Protein AF-A0A3C0NN43-F1 (afdb_monomer)

Secondary structure (DSSP, 8-state):
---SSTTSS--S-S--PPPP--HHHHHHHHHHHHHHHHHHHTT--GGG--HHHHHHHHHH--SSSTTHHHHHHHHHHHHHHHHHHHHHHHHHHHH-HHHHHSHHHHHHHHHHHHHHHHHHHHHTT-HHHHHHHHHHHHHHHTTTTS-S-HHHHHHHHHHHHHHHHHHHHHHHHS-------TTPEEEEEHHHH-SSTTPPPPHHHHHHHHHHHHTT-EEEEE-SS-HHHHHHHTTT----S--EEGGGTEE-

Structure (mmCIF, N/CA/C/O backbone):
data_AF-A0A3C0NN43-F1
#
_entry.id   AF-A0A3C0NN43-F1
#
loop_
_atom_site.group_PDB
_atom_site.id
_atom_site.type_symbol
_atom_site.label_atom_id
_atom_site.label_alt_id
_atom_site.label_comp_id
_atom_site.label_asym_id
_atom_site.label_entity_id
_atom_site.label_seq_id
_atom_site.pdbx_PDB_ins_code
_atom_site.Cartn_x
_atom_site.Cartn_y
_atom_site.Cartn_z
_atom_site.occupancy
_atom_site.B_iso_or_equiv
_atom_site.auth_seq_id
_atom_site.auth_comp_id
_atom_site.auth_asym_id
_atom_site.auth_atom_id
_atom_site.pdbx_PDB_model_num
ATOM 1 N N . MET A 1 1 ? 27.190 37.633 -13.882 1.00 41.44 1 MET A N 1
ATOM 2 C CA . MET A 1 1 ? 26.101 36.912 -13.181 1.00 41.44 1 MET A CA 1
ATOM 3 C C . MET A 1 1 ? 24.733 37.278 -13.765 1.00 41.44 1 MET A C 1
ATOM 5 O O . MET A 1 1 ? 23.939 37.949 -13.123 1.00 41.44 1 MET A O 1
ATOM 9 N N . ARG A 1 2 ? 24.445 36.864 -15.002 1.00 38.97 2 ARG A N 1
ATOM 10 C CA . ARG A 1 2 ? 23.110 36.961 -15.614 1.00 38.97 2 ARG A CA 1
ATOM 11 C C . ARG A 1 2 ? 23.103 35.944 -16.752 1.00 38.97 2 ARG A C 1
ATOM 13 O O . ARG A 1 2 ? 23.969 36.073 -17.605 1.00 38.97 2 ARG A O 1
ATOM 20 N N . ASN A 1 3 ? 22.269 34.902 -16.650 1.00 39.94 3 ASN A N 1
ATOM 21 C CA . ASN A 1 3 ? 21.955 33.848 -17.650 1.00 39.94 3 ASN A CA 1
ATOM 22 C C . ASN A 1 3 ? 21.921 32.429 -17.050 1.00 39.94 3 ASN A C 1
ATOM 24 O O . ASN A 1 3 ? 22.601 31.526 -17.523 1.00 39.94 3 ASN A O 1
ATOM 28 N N . ARG A 1 4 ? 21.118 32.206 -16.001 1.00 39.75 4 ARG A N 1
ATOM 29 C CA . ARG A 1 4 ? 20.798 30.840 -15.535 1.00 39.75 4 ARG A CA 1
ATOM 30 C C . ARG A 1 4 ? 19.297 30.601 -15.305 1.00 39.75 4 ARG A C 1
ATOM 32 O O . ARG A 1 4 ? 18.930 29.654 -14.630 1.00 39.75 4 ARG A O 1
ATOM 39 N N . PHE A 1 5 ? 18.437 31.450 -15.878 1.00 37.75 5 PHE A N 1
ATOM 40 C CA . PHE A 1 5 ? 16.977 31.381 -15.697 1.00 37.75 5 PHE A CA 1
ATOM 41 C C . PHE A 1 5 ? 16.163 31.378 -17.004 1.00 37.75 5 PHE A C 1
ATOM 43 O O . PHE A 1 5 ? 14.942 31.313 -16.957 1.00 37.75 5 PHE A O 1
ATOM 50 N N . SER A 1 6 ? 16.798 31.395 -18.181 1.00 34.78 6 SER A N 1
ATOM 51 C CA . SER A 1 6 ? 16.082 31.468 -19.467 1.00 34.78 6 SER A CA 1
ATOM 52 C C . SER A 1 6 ? 15.615 30.118 -20.031 1.00 34.78 6 SER A C 1
ATOM 54 O O . SER A 1 6 ? 14.912 30.107 -21.034 1.00 34.78 6 SER A O 1
ATOM 56 N N . HIS A 1 7 ? 15.962 28.985 -19.409 1.00 37.38 7 HIS A N 1
ATOM 57 C CA . HIS A 1 7 ? 15.564 27.652 -19.895 1.00 37.38 7 HIS A CA 1
ATOM 58 C C . HIS A 1 7 ? 14.309 27.067 -19.227 1.00 37.38 7 HIS A C 1
ATOM 60 O O . HIS A 1 7 ? 13.880 25.991 -19.621 1.00 37.38 7 HIS A O 1
ATOM 66 N N . ILE A 1 8 ? 13.698 27.759 -18.256 1.00 43.22 8 ILE A N 1
ATOM 67 C CA . ILE A 1 8 ? 12.522 27.243 -17.522 1.00 43.22 8 ILE A CA 1
ATOM 68 C C . ILE A 1 8 ? 11.194 27.827 -18.058 1.00 43.22 8 ILE A C 1
ATOM 70 O O . ILE A 1 8 ? 10.128 27.305 -17.760 1.00 43.22 8 ILE A O 1
ATOM 74 N N . ILE A 1 9 ? 11.223 28.859 -18.914 1.00 40.56 9 ILE A N 1
ATOM 75 C CA . ILE A 1 9 ? 10.015 29.595 -19.353 1.00 40.56 9 ILE A CA 1
ATOM 76 C C . ILE A 1 9 ? 9.744 29.427 -20.861 1.00 40.56 9 ILE A C 1
ATOM 78 O O . ILE A 1 9 ? 9.449 30.390 -21.560 1.00 40.56 9 ILE A O 1
ATOM 82 N N . ARG A 1 10 ? 9.885 28.216 -21.416 1.00 37.72 10 ARG A N 1
ATOM 83 C CA . ARG A 1 10 ? 9.552 27.965 -22.836 1.00 37.72 10 ARG A CA 1
ATOM 84 C C . ARG A 1 10 ? 8.697 26.719 -23.045 1.00 37.72 10 ARG A C 1
ATOM 86 O O . ARG A 1 10 ? 8.952 25.939 -23.953 1.00 37.72 10 ARG A O 1
ATOM 93 N N . GLN A 1 11 ? 7.705 26.530 -22.177 1.00 44.91 11 GLN A N 1
ATOM 94 C CA . GLN A 1 11 ? 6.816 25.365 -22.211 1.00 44.91 11 GLN A CA 1
ATOM 95 C C . GLN A 1 11 ? 5.323 25.730 -22.070 1.00 44.91 11 GLN A C 1
ATOM 97 O O . GLN A 1 11 ? 4.539 24.901 -21.625 1.00 44.91 11 GLN A O 1
ATOM 102 N N . SER A 1 12 ? 4.917 26.962 -22.412 1.00 48.12 12 SER A N 1
ATOM 103 C CA . SER A 1 12 ? 3.525 27.426 -22.248 1.00 48.12 12 SER A CA 1
ATOM 104 C C . SER A 1 12 ? 2.650 27.378 -23.508 1.00 48.12 12 SER A C 1
ATOM 106 O O . SER A 1 12 ? 1.453 27.612 -23.381 1.00 48.12 12 SER A O 1
ATOM 108 N N . ASP A 1 13 ? 3.198 27.061 -24.689 1.00 51.62 13 ASP A N 1
ATOM 109 C CA . ASP A 1 13 ? 2.491 27.277 -25.968 1.00 51.62 13 ASP A CA 1
ATOM 110 C C . ASP A 1 13 ? 2.335 25.997 -26.822 1.00 51.62 13 ASP A C 1
ATOM 112 O O . ASP A 1 13 ? 2.191 26.075 -28.041 1.00 51.62 13 ASP A O 1
ATOM 116 N N . GLU A 1 14 ? 2.358 24.805 -26.216 1.00 62.19 14 GLU A N 1
ATOM 117 C CA . GLU A 1 14 ? 1.886 23.589 -26.898 1.00 62.19 14 GLU A CA 1
ATOM 118 C C . GLU A 1 14 ? 0.404 23.350 -26.559 1.00 62.19 14 GLU A C 1
ATOM 120 O O . GLU A 1 14 ? 0.022 23.478 -25.391 1.00 62.19 14 GLU A O 1
ATOM 125 N N . PRO A 1 15 ? -0.463 23.014 -27.539 1.00 60.38 15 PRO A N 1
ATOM 126 C CA . PRO A 1 15 ? -1.841 22.638 -27.241 1.00 60.38 15 PRO A CA 1
ATOM 127 C C . PRO A 1 15 ? -1.823 21.471 -26.251 1.00 60.38 1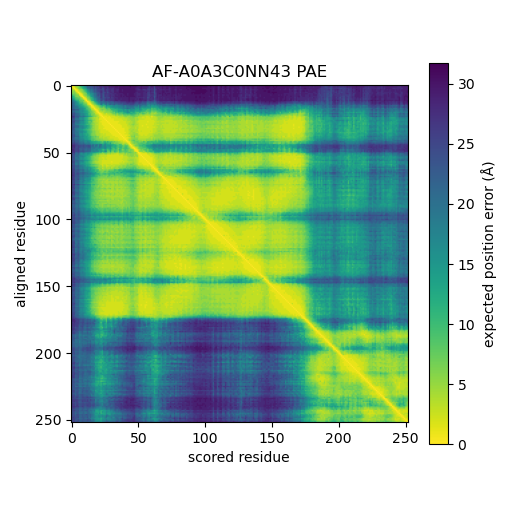5 PRO A C 1
ATOM 129 O O . PRO A 1 15 ? -1.026 20.551 -26.406 1.00 60.38 15 PRO A O 1
ATOM 132 N N . TRP A 1 16 ? -2.681 21.509 -25.228 1.00 54.22 16 TRP A N 1
ATOM 133 C CA . TRP A 1 16 ? -2.771 20.475 -24.193 1.00 54.22 16 TRP A CA 1
ATOM 134 C C . TRP A 1 16 ? -3.125 19.111 -24.808 1.00 54.22 16 TRP A C 1
ATOM 136 O O . TRP A 1 16 ? -4.292 18.730 -24.892 1.00 54.22 16 TRP A O 1
ATOM 146 N N . VAL A 1 17 ? -2.116 18.365 -25.261 1.00 71.44 17 VAL A N 1
ATOM 147 C CA . VAL A 1 17 ? -2.279 16.994 -25.738 1.00 71.44 17 VAL A CA 1
ATOM 148 C C . VAL A 1 17 ? -2.412 16.105 -24.509 1.00 71.44 17 VAL A C 1
ATOM 150 O O . VAL A 1 17 ? -1.500 16.019 -23.686 1.00 71.44 17 VAL A O 1
ATOM 153 N N . LEU A 1 18 ? -3.565 15.449 -24.367 1.00 69.88 18 LEU A N 1
ATOM 154 C CA . LEU A 1 18 ? -3.801 14.485 -23.294 1.00 69.88 18 LEU A CA 1
ATOM 155 C C . LEU A 1 18 ? -2.698 13.411 -23.318 1.00 69.88 18 LEU A C 1
ATOM 157 O O . LEU A 1 18 ? -2.487 12.779 -24.359 1.00 69.88 18 LEU A O 1
ATOM 161 N N . PRO A 1 19 ? -1.988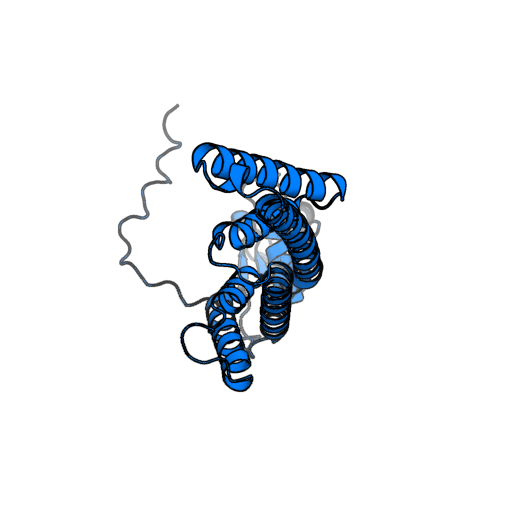 13.176 -22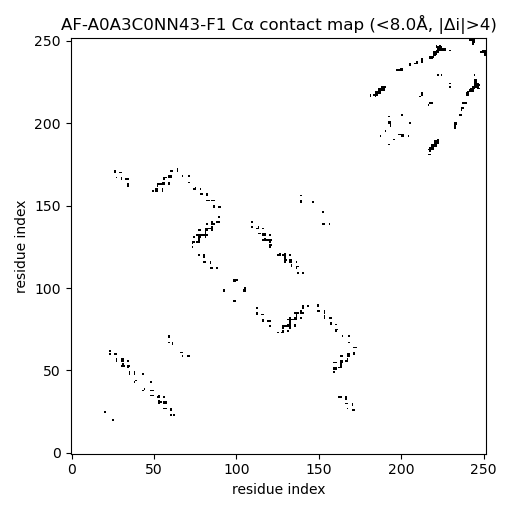.199 1.00 72.50 19 PRO A N 1
ATOM 162 C CA . PRO A 1 19 ? -0.962 12.150 -22.151 1.00 72.50 19 PRO A CA 1
ATOM 163 C C . PRO A 1 19 ? -1.592 10.770 -22.355 1.00 72.50 19 PRO A C 1
ATOM 165 O O . PRO A 1 19 ? -2.688 10.478 -21.872 1.00 72.50 19 PRO A O 1
ATOM 168 N N . HIS A 1 20 ? -0.881 9.894 -23.062 1.00 72.38 20 HIS A N 1
ATOM 169 C CA . HIS A 1 20 ? -1.329 8.527 -23.300 1.00 72.38 20 HIS A CA 1
ATOM 170 C C . HIS A 1 20 ? -1.566 7.795 -21.969 1.00 72.38 20 HIS A C 1
ATOM 172 O O . HIS A 1 20 ? -0.735 7.854 -21.061 1.00 72.38 20 HIS A O 1
ATOM 178 N N . LEU A 1 21 ? -2.681 7.062 -21.864 1.00 74.31 21 LEU A N 1
ATOM 179 C CA . LEU A 1 21 ? -3.006 6.279 -20.671 1.00 74.31 21 LEU A CA 1
ATOM 180 C C . LEU A 1 21 ? -1.920 5.224 -20.409 1.00 74.31 21 LEU A C 1
ATOM 182 O O . LEU A 1 21 ? -1.744 4.266 -21.168 1.00 74.31 21 LEU A O 1
ATOM 186 N N . GLY A 1 22 ? -1.179 5.409 -19.316 1.00 75.31 22 GLY A N 1
ATOM 187 C CA . GLY A 1 22 ? -0.147 4.475 -18.880 1.00 75.31 22 GLY A CA 1
ATOM 188 C C . GLY A 1 22 ? -0.737 3.126 -18.457 1.00 75.31 22 GLY A C 1
ATOM 189 O O . GLY A 1 22 ? -1.844 3.051 -17.926 1.00 75.31 22 GLY A O 1
ATOM 190 N N . GLN A 1 23 ? 0.030 2.044 -18.624 1.00 76.38 23 GLN A N 1
ATOM 191 C CA . GLN A 1 23 ? -0.407 0.682 -18.264 1.00 76.38 23 GLN A CA 1
ATOM 192 C C . GLN A 1 23 ? -0.823 0.549 -16.798 1.00 76.38 23 GLN A C 1
ATOM 194 O O . GLN A 1 23 ? -1.731 -0.219 -16.486 1.00 76.38 23 GLN A O 1
ATOM 199 N N . ARG A 1 24 ? -0.181 1.314 -15.909 1.00 82.19 24 ARG A N 1
ATOM 200 C CA . ARG A 1 24 ? -0.528 1.358 -14.489 1.00 82.19 24 ARG A CA 1
ATOM 201 C C . ARG A 1 24 ? -1.981 1.785 -14.283 1.00 82.19 24 ARG A C 1
ATOM 203 O O . ARG A 1 24 ? -2.668 1.142 -13.509 1.00 82.19 24 ARG A O 1
ATOM 210 N N . ILE A 1 25 ? -2.462 2.794 -15.015 1.00 86.25 25 ILE A N 1
ATOM 211 C CA . ILE A 1 25 ? -3.838 3.301 -14.883 1.00 86.25 25 ILE A CA 1
ATOM 212 C C . ILE A 1 25 ? -4.837 2.197 -15.242 1.00 86.25 25 ILE A C 1
ATOM 214 O O . ILE A 1 25 ? -5.718 1.890 -14.446 1.00 86.25 25 ILE A O 1
ATOM 218 N N . VAL A 1 26 ? -4.642 1.534 -16.387 1.00 87.56 26 VAL A N 1
ATOM 219 C CA . VAL A 1 26 ? -5.522 0.440 -16.835 1.00 87.56 26 VAL A CA 1
ATOM 220 C C . VAL A 1 26 ? -5.527 -0.713 -15.830 1.00 87.56 26 VAL A C 1
ATOM 222 O O . VAL A 1 26 ? -6.593 -1.194 -15.453 1.00 87.56 26 VAL A O 1
ATOM 225 N N . LYS A 1 27 ? -4.350 -1.137 -15.348 1.00 88.25 27 LYS A N 1
ATOM 226 C CA . LYS A 1 27 ? -4.246 -2.195 -14.333 1.00 88.25 27 LYS A CA 1
ATOM 227 C C . LYS A 1 27 ? -4.951 -1.816 -13.034 1.00 88.25 27 LYS A C 1
ATOM 229 O O . LYS A 1 27 ? -5.672 -2.642 -12.485 1.00 88.25 27 LYS A O 1
ATOM 234 N N . THR A 1 28 ? -4.790 -0.581 -12.565 1.00 90.31 28 THR A N 1
ATOM 235 C CA . THR A 1 28 ? -5.477 -0.093 -11.366 1.00 90.31 28 THR A CA 1
ATOM 236 C C . THR A 1 28 ? -6.993 -0.138 -11.536 1.00 90.31 28 THR A C 1
ATOM 238 O O . THR A 1 28 ? -7.680 -0.658 -10.661 1.00 90.31 28 THR A O 1
ATOM 241 N N . THR A 1 29 ? -7.525 0.322 -12.672 1.00 90.94 29 THR A N 1
ATOM 242 C CA . THR A 1 29 ? -8.969 0.261 -12.952 1.00 90.94 29 THR A CA 1
ATOM 243 C C . THR A 1 29 ? -9.484 -1.179 -12.974 1.00 90.94 29 THR A C 1
ATOM 245 O O . THR A 1 29 ? -10.518 -1.466 -12.373 1.00 90.94 29 THR A O 1
ATOM 248 N N . VAL A 1 30 ? -8.746 -2.105 -13.598 1.00 91.75 30 VAL A N 1
ATOM 249 C CA . VAL A 1 30 ? -9.094 -3.537 -13.602 1.00 91.75 30 VAL A CA 1
ATOM 250 C C . VAL A 1 30 ? -9.062 -4.120 -12.186 1.00 91.75 30 VAL A C 1
ATOM 252 O O . VAL A 1 30 ? -9.975 -4.850 -11.813 1.00 91.75 30 VAL A O 1
ATOM 255 N N . ALA A 1 31 ? -8.061 -3.782 -11.371 1.00 91.62 31 ALA A N 1
ATOM 256 C CA . ALA A 1 31 ? -7.975 -4.262 -9.992 1.00 91.62 31 ALA A CA 1
ATOM 257 C C . ALA A 1 31 ? -9.137 -3.763 -9.126 1.00 91.62 31 ALA A C 1
ATOM 259 O O . ALA A 1 31 ? -9.712 -4.550 -8.376 1.00 91.62 31 ALA A O 1
ATOM 260 N N . VAL A 1 32 ? -9.528 -2.493 -9.267 1.00 91.69 32 VAL A N 1
ATOM 261 C CA . VAL A 1 32 ? -10.712 -1.940 -8.592 1.00 91.69 32 VAL A CA 1
ATOM 262 C C . VAL A 1 32 ? -11.971 -2.683 -9.025 1.00 91.69 32 VAL A C 1
ATOM 264 O O . VAL A 1 32 ? -12.727 -3.139 -8.173 1.00 91.69 32 VAL A O 1
ATOM 267 N N . PHE A 1 33 ? -12.168 -2.875 -10.331 1.00 91.25 33 PHE A N 1
ATOM 268 C CA . PHE A 1 33 ? -13.311 -3.623 -10.851 1.00 91.25 33 PHE A CA 1
ATOM 269 C C . PHE A 1 33 ? -13.373 -5.050 -10.288 1.00 91.25 33 PHE A C 1
ATOM 271 O O . PHE A 1 33 ? -14.433 -5.492 -9.852 1.00 91.25 33 PHE A O 1
ATOM 278 N N . LEU A 1 34 ? -12.237 -5.753 -10.229 1.00 91.44 34 LEU A N 1
ATOM 279 C CA . LEU A 1 34 ? -12.163 -7.099 -9.658 1.00 91.44 34 LEU A CA 1
ATOM 280 C C . LEU A 1 34 ? -12.447 -7.121 -8.153 1.00 91.44 34 LEU A C 1
ATOM 282 O O . LEU A 1 34 ? -13.108 -8.047 -7.690 1.00 91.44 34 LEU A O 1
ATOM 286 N N . CYS A 1 35 ? -12.009 -6.109 -7.395 1.00 89.94 35 CYS A N 1
ATOM 287 C CA . CYS A 1 35 ? -12.370 -5.983 -5.980 1.00 89.94 35 CYS A CA 1
ATOM 288 C C . CYS A 1 35 ? -13.884 -5.839 -5.821 1.00 89.94 35 CYS A C 1
ATOM 290 O O . CYS A 1 35 ? -14.499 -6.605 -5.085 1.00 89.94 35 CYS A O 1
ATOM 292 N N . LEU A 1 36 ? -14.505 -4.917 -6.558 1.00 88.56 36 LEU A N 1
ATOM 293 C CA . LEU A 1 36 ? -15.954 -4.713 -6.492 1.00 88.56 36 LEU A CA 1
ATOM 294 C C . LEU A 1 36 ? -16.723 -5.971 -6.926 1.00 88.56 36 LEU A C 1
ATOM 296 O O . LEU A 1 36 ? -17.700 -6.345 -6.282 1.00 88.56 36 LEU A O 1
ATOM 300 N N . MET A 1 37 ? -16.247 -6.668 -7.962 1.00 88.81 37 MET A N 1
ATOM 301 C CA . MET A 1 37 ? -16.824 -7.935 -8.419 1.00 88.81 37 MET A CA 1
ATOM 302 C C . MET A 1 37 ? -16.719 -9.036 -7.355 1.00 88.81 37 MET A C 1
ATOM 304 O O . MET A 1 37 ? -17.683 -9.763 -7.128 1.00 88.81 37 MET A O 1
ATOM 308 N N . PHE A 1 38 ? -15.577 -9.156 -6.673 1.00 88.44 38 PHE A N 1
ATOM 309 C CA . PHE A 1 38 ? -15.381 -10.148 -5.613 1.00 88.44 38 PHE A CA 1
ATOM 310 C C . PHE A 1 38 ? -16.408 -9.983 -4.485 1.00 88.44 38 PHE A C 1
ATOM 312 O O . PHE A 1 38 ? -17.016 -10.961 -4.046 1.00 88.44 38 PHE A O 1
ATOM 319 N N . TYR A 1 39 ? -16.657 -8.748 -4.051 1.00 86.06 39 TYR A N 1
ATOM 320 C CA . TYR A 1 39 ? -17.633 -8.485 -2.993 1.00 86.06 39 TYR A CA 1
ATOM 321 C C . TYR A 1 39 ? -19.081 -8.562 -3.461 1.00 86.06 39 TYR A C 1
ATOM 323 O O . TYR A 1 39 ? -19.929 -9.042 -2.708 1.00 86.06 39 TYR A O 1
ATOM 331 N N . TYR A 1 40 ? -19.349 -8.206 -4.719 1.00 84.31 40 TYR A N 1
ATOM 332 C CA . TYR A 1 40 ? -20.640 -8.471 -5.347 1.00 84.31 40 TYR A CA 1
ATOM 333 C C . TYR A 1 40 ? -20.976 -9.973 -5.332 1.00 84.31 40 TYR A C 1
ATOM 335 O O . TYR A 1 40 ? -22.090 -10.353 -4.971 1.00 84.31 40 TYR A O 1
ATOM 343 N N . LEU A 1 41 ? -20.004 -10.843 -5.644 1.00 85.19 41 LEU A N 1
ATOM 344 C CA . LEU A 1 41 ? -20.177 -12.302 -5.608 1.00 85.19 41 LEU A CA 1
ATOM 345 C C . LEU A 1 41 ? -20.354 -12.861 -4.189 1.00 85.19 41 LEU A C 1
ATOM 347 O O . LEU A 1 41 ? -21.049 -13.859 -4.016 1.00 85.19 41 LEU A O 1
ATOM 351 N N . ARG A 1 42 ? -19.774 -12.219 -3.168 1.00 82.00 42 ARG A N 1
ATOM 352 C CA . ARG A 1 42 ? -20.010 -12.571 -1.756 1.00 82.00 42 ARG A CA 1
ATOM 353 C C . ARG A 1 42 ? -21.390 -12.149 -1.233 1.00 82.00 42 ARG A C 1
ATOM 355 O O . ARG A 1 42 ? -21.717 -12.483 -0.099 1.00 82.00 42 ARG A O 1
ATOM 362 N N . GLY A 1 43 ? -22.190 -11.443 -2.032 1.00 76.38 43 GLY A N 1
ATOM 363 C CA . GLY A 1 43 ? -23.541 -11.025 -1.659 1.00 76.38 43 GLY A CA 1
ATOM 364 C C . GLY A 1 43 ? -23.613 -9.707 -0.887 1.00 76.38 43 GLY A C 1
ATOM 365 O O . GLY A 1 43 ? -24.708 -9.327 -0.477 1.00 76.38 43 GLY A O 1
ATOM 366 N N . TYR A 1 44 ? -22.499 -8.982 -0.731 1.00 72.94 44 TYR A N 1
ATOM 367 C CA . TYR A 1 44 ? -22.524 -7.628 -0.175 1.00 72.94 44 TYR A CA 1
ATOM 368 C C . TYR A 1 44 ? -23.216 -6.689 -1.171 1.00 72.94 44 TYR A C 1
ATOM 370 O O . TYR A 1 44 ? -22.814 -6.588 -2.335 1.00 72.94 44 TYR A O 1
ATOM 378 N N . ARG A 1 45 ? -24.291 -6.024 -0.737 1.00 64.19 45 ARG A N 1
ATOM 379 C CA . ARG A 1 45 ? -25.098 -5.109 -1.560 1.00 64.19 45 ARG A CA 1
ATOM 380 C C . ARG A 1 45 ? -25.385 -3.826 -0.787 1.00 64.19 45 ARG A C 1
ATOM 382 O O . ARG A 1 45 ? -25.717 -3.877 0.388 1.00 64.19 45 ARG A O 1
ATOM 389 N N . GLY A 1 46 ? -25.336 -2.681 -1.467 1.00 64.56 46 GLY A N 1
ATOM 390 C CA . GLY A 1 46 ? -25.730 -1.397 -0.880 1.00 64.56 46 GLY A CA 1
ATOM 391 C C . GLY A 1 46 ? -24.658 -0.786 0.026 1.00 64.56 46 GLY A C 1
ATOM 392 O O . GLY A 1 46 ? -23.527 -0.600 -0.410 1.00 64.56 46 GLY A O 1
ATOM 393 N N . GLN A 1 47 ? -25.027 -0.421 1.255 1.00 54.59 47 GLN A N 1
ATOM 394 C CA . GLN A 1 47 ? -24.164 0.316 2.192 1.00 54.59 47 GLN A CA 1
ATOM 395 C C . GLN A 1 47 ? -22.993 -0.519 2.740 1.00 54.59 47 GLN A C 1
ATOM 397 O O . GLN A 1 47 ? -21.985 0.058 3.131 1.00 54.59 47 GLN A O 1
ATOM 402 N N . ASP A 1 48 ? -23.065 -1.851 2.652 1.00 58.28 48 ASP A N 1
ATOM 403 C CA . ASP A 1 48 ? -21.982 -2.771 3.041 1.00 58.28 48 ASP A CA 1
ATOM 404 C C . ASP A 1 48 ? -20.939 -2.985 1.929 1.00 58.28 48 ASP A C 1
ATOM 406 O O . ASP A 1 48 ? -20.163 -3.944 1.948 1.00 58.28 48 ASP A O 1
ATOM 410 N N . MET A 1 49 ? -20.948 -2.146 0.888 1.00 61.62 49 MET A N 1
ATOM 411 C CA . MET A 1 49 ? -19.988 -2.263 -0.201 1.00 61.62 49 MET A CA 1
ATOM 412 C C . MET A 1 49 ? -18.600 -1.831 0.305 1.00 61.62 49 MET A C 1
ATOM 414 O O . MET A 1 49 ? -18.438 -0.699 0.761 1.00 61.62 49 MET A O 1
ATOM 418 N N . PRO A 1 50 ? -17.565 -2.677 0.198 1.00 66.06 50 PRO A N 1
ATOM 419 C CA . PRO A 1 50 ? -16.254 -2.387 0.768 1.00 66.06 50 PRO A CA 1
ATOM 420 C C . PRO A 1 50 ? -15.463 -1.490 -0.175 1.00 66.06 50 PRO A C 1
ATOM 422 O O . PRO A 1 50 ? -14.600 -1.915 -0.952 1.00 66.06 50 PRO A O 1
ATOM 425 N N . THR A 1 51 ? -15.765 -0.201 -0.071 1.00 74.00 51 THR A N 1
ATOM 426 C CA . THR A 1 51 ? -15.004 0.911 -0.651 1.00 74.00 51 THR A CA 1
ATOM 427 C C . THR A 1 51 ? -13.521 0.811 -0.290 1.00 74.00 51 THR A C 1
ATOM 429 O O . THR A 1 51 ? -12.639 1.059 -1.112 1.00 74.00 51 THR A O 1
ATOM 432 N N . GLU A 1 52 ? -13.239 0.336 0.915 1.00 78.81 52 GLU A N 1
ATOM 433 C CA . GLU A 1 52 ? -11.906 0.196 1.477 1.00 78.81 52 GLU A CA 1
ATOM 434 C C . GLU A 1 52 ? -11.031 -0.870 0.804 1.00 78.81 52 GLU A C 1
ATOM 436 O O . GLU A 1 52 ? -9.820 -0.673 0.655 1.00 78.81 52 GLU A O 1
ATOM 441 N N . ALA A 1 53 ? -11.614 -1.975 0.332 1.00 85.38 53 ALA A N 1
ATOM 442 C CA . ALA A 1 53 ? -10.866 -2.976 -0.425 1.00 85.38 53 ALA A CA 1
ATOM 443 C C . ALA A 1 53 ? -10.433 -2.424 -1.795 1.00 85.38 53 ALA A C 1
ATOM 445 O O . ALA A 1 53 ? -9.302 -2.645 -2.237 1.00 85.38 53 ALA A O 1
ATOM 446 N N . ALA A 1 54 ? -11.297 -1.632 -2.440 1.00 88.06 54 ALA A N 1
ATOM 447 C CA . ALA A 1 54 ? -10.977 -0.948 -3.690 1.00 88.06 54 ALA A CA 1
ATOM 448 C C . ALA A 1 54 ? -9.893 0.128 -3.498 1.00 88.06 54 ALA A C 1
ATOM 450 O O . ALA A 1 54 ? -8.918 0.151 -4.252 1.00 88.06 54 ALA A O 1
ATOM 451 N N . ILE A 1 55 ? -10.001 0.964 -2.457 1.00 87.44 55 ILE A N 1
ATOM 452 C CA . ILE A 1 55 ? -8.950 1.927 -2.073 1.00 87.44 55 ILE A CA 1
ATOM 453 C C . ILE A 1 55 ? -7.635 1.187 -1.820 1.00 87.44 55 ILE A C 1
ATOM 455 O O . ILE A 1 55 ? -6.563 1.606 -2.273 1.00 87.44 55 ILE A O 1
ATOM 459 N N . THR A 1 56 ? -7.716 0.035 -1.153 1.00 86.38 56 THR A N 1
ATOM 460 C CA . THR A 1 56 ? -6.546 -0.792 -0.896 1.00 86.38 56 THR A CA 1
ATOM 461 C C . THR A 1 56 ? -5.887 -1.240 -2.190 1.00 86.38 56 THR A C 1
ATOM 463 O O . THR A 1 56 ? -4.675 -1.058 -2.341 1.00 86.38 56 THR A O 1
ATOM 466 N N . ALA A 1 57 ? -6.663 -1.737 -3.149 1.00 87.56 57 ALA A N 1
ATOM 467 C CA . ALA A 1 57 ? -6.134 -2.162 -4.435 1.00 87.56 57 ALA A CA 1
ATOM 468 C C . ALA A 1 57 ? -5.447 -1.024 -5.208 1.00 87.56 57 ALA A C 1
ATOM 470 O O . ALA A 1 57 ? -4.384 -1.240 -5.791 1.00 87.56 57 ALA A O 1
ATOM 471 N N . ILE A 1 58 ? -5.994 0.197 -5.154 1.00 88.25 58 ILE A N 1
ATOM 472 C CA . ILE A 1 58 ? -5.390 1.384 -5.783 1.00 88.25 58 ILE A CA 1
ATOM 473 C C . ILE A 1 58 ? -4.016 1.679 -5.182 1.00 88.25 58 ILE A C 1
ATOM 475 O O . ILE A 1 58 ? -3.041 1.854 -5.913 1.00 88.25 58 ILE A O 1
ATOM 479 N N . ILE A 1 59 ? -3.925 1.700 -3.853 1.00 84.19 59 ILE A N 1
ATOM 480 C CA . ILE A 1 59 ? -2.674 2.000 -3.146 1.00 84.19 59 ILE A CA 1
ATOM 481 C C . ILE A 1 59 ? -1.643 0.870 -3.347 1.00 84.19 59 ILE A C 1
ATOM 483 O O . ILE A 1 59 ? -0.449 1.136 -3.440 1.00 84.19 59 ILE A O 1
ATOM 487 N N . CYS A 1 60 ? -2.086 -0.387 -3.483 1.00 83.94 60 CYS A N 1
ATOM 488 C CA . CYS A 1 60 ? -1.205 -1.545 -3.698 1.00 83.94 60 CYS A CA 1
ATOM 489 C C . CYS A 1 60 ? -0.619 -1.634 -5.111 1.00 83.94 60 CYS A C 1
ATOM 491 O O . CYS A 1 60 ? 0.280 -2.444 -5.347 1.00 83.94 60 CYS A O 1
ATOM 493 N N . MET A 1 61 ? -1.094 -0.823 -6.058 1.00 85.38 61 MET A N 1
ATOM 494 C CA . MET A 1 61 ? -0.584 -0.841 -7.424 1.00 85.38 61 MET A CA 1
ATOM 495 C C . MET A 1 61 ? 0.795 -0.190 -7.532 1.00 85.38 61 MET A C 1
ATOM 497 O O . MET A 1 61 ? 0.931 1.028 -7.710 1.00 85.38 61 MET A O 1
ATOM 501 N N . GLN A 1 62 ? 1.822 -1.039 -7.483 1.00 78.94 62 GLN A N 1
ATOM 502 C CA . GLN A 1 62 ? 3.221 -0.661 -7.662 1.00 78.94 62 GLN A CA 1
ATOM 503 C C . GLN A 1 62 ? 3.610 -0.553 -9.145 1.00 78.94 62 GLN A C 1
ATOM 505 O O . GLN A 1 62 ? 3.138 -1.347 -9.960 1.00 78.94 62 GLN A O 1
ATOM 510 N N . PRO A 1 63 ? 4.492 0.394 -9.518 1.00 69.12 63 PRO A N 1
ATOM 511 C CA . PRO A 1 63 ? 4.990 0.525 -10.888 1.00 69.12 63 PRO A CA 1
ATOM 512 C C . PRO A 1 63 ? 5.837 -0.677 -11.331 1.00 69.12 63 PRO A C 1
ATOM 514 O O . PRO A 1 63 ? 5.846 -1.002 -12.518 1.00 69.12 63 PRO A O 1
ATOM 517 N N . TYR A 1 64 ? 6.503 -1.356 -10.392 1.00 65.75 64 TYR A N 1
ATOM 518 C CA . TYR A 1 64 ? 7.352 -2.513 -10.659 1.00 65.75 64 TYR A CA 1
ATOM 519 C C . TYR A 1 64 ? 6.900 -3.730 -9.845 1.00 65.75 64 TYR A C 1
ATOM 521 O O . TYR A 1 64 ? 6.572 -3.628 -8.667 1.00 65.75 64 TYR A O 1
ATOM 529 N N . VAL A 1 65 ? 6.906 -4.907 -10.482 1.00 68.19 65 VAL A N 1
ATOM 530 C CA . VAL A 1 65 ? 6.485 -6.185 -9.868 1.00 68.19 65 VAL A CA 1
ATOM 531 C C . VAL A 1 65 ? 7.522 -6.711 -8.866 1.00 68.19 65 VAL A C 1
ATOM 533 O O . VAL A 1 65 ? 7.193 -7.476 -7.971 1.00 68.19 65 VAL A O 1
ATOM 536 N N . ARG A 1 66 ? 8.791 -6.304 -8.977 1.00 61.44 66 ARG A N 1
ATOM 537 C CA . ARG A 1 66 ? 9.837 -6.760 -8.047 1.00 61.44 66 ARG A CA 1
ATOM 538 C C . ARG A 1 66 ? 9.600 -6.251 -6.622 1.00 61.44 66 ARG A C 1
ATOM 540 O O . ARG A 1 66 ? 9.868 -6.978 -5.674 1.00 61.44 66 ARG A O 1
ATOM 547 N N . ASP A 1 67 ? 8.995 -5.074 -6.500 1.00 70.62 67 ASP A N 1
ATOM 548 C CA . ASP A 1 67 ? 8.779 -4.405 -5.218 1.00 70.62 67 ASP A CA 1
ATOM 549 C C . ASP A 1 67 ? 7.431 -4.794 -4.580 1.00 70.62 67 ASP A C 1
ATOM 551 O O . ASP A 1 67 ? 7.143 -4.418 -3.446 1.00 70.62 67 ASP A O 1
ATOM 555 N N . THR A 1 68 ? 6.578 -5.578 -5.266 1.00 74.25 68 THR A N 1
ATOM 556 C CA . THR A 1 68 ? 5.237 -5.904 -4.741 1.00 74.25 68 THR A CA 1
ATOM 557 C C . THR A 1 68 ? 5.251 -6.780 -3.496 1.00 74.25 68 THR A C 1
ATOM 559 O O . THR A 1 68 ? 4.338 -6.659 -2.686 1.00 74.25 68 THR A O 1
ATOM 562 N N . GLY A 1 69 ? 6.248 -7.656 -3.328 1.00 75.38 69 GLY A N 1
ATOM 563 C CA . GLY A 1 69 ? 6.297 -8.591 -2.198 1.00 75.38 69 GLY A CA 1
ATOM 564 C C . GLY A 1 69 ? 6.579 -7.889 -0.870 1.00 75.38 69 GLY A C 1
ATOM 565 O O . GLY A 1 69 ? 5.794 -8.000 0.071 1.00 75.38 69 GLY A O 1
ATOM 566 N N . GLU A 1 70 ? 7.664 -7.115 -0.818 1.00 81.25 70 GLU A N 1
ATOM 567 C CA . GLU A 1 70 ? 8.017 -6.303 0.353 1.00 81.25 70 GLU A CA 1
ATOM 568 C C . GLU A 1 70 ? 6.923 -5.275 0.657 1.00 81.25 70 GLU A C 1
ATOM 570 O O . GLU A 1 70 ? 6.515 -5.116 1.807 1.00 81.25 70 GLU A O 1
ATOM 575 N N . TYR A 1 71 ? 6.356 -4.654 -0.383 1.00 82.94 71 TYR A N 1
ATOM 576 C CA . TYR A 1 71 ? 5.257 -3.709 -0.219 1.00 82.94 71 TYR A CA 1
ATOM 577 C C . TYR A 1 71 ? 3.993 -4.357 0.369 1.00 82.94 71 TYR A C 1
ATOM 579 O O . TYR A 1 71 ? 3.368 -3.793 1.269 1.00 82.94 71 TYR A O 1
ATOM 587 N N . ALA A 1 72 ? 3.620 -5.553 -0.099 1.00 83.56 72 ALA A N 1
ATOM 588 C CA . ALA A 1 72 ? 2.481 -6.292 0.440 1.00 83.56 72 ALA A CA 1
ATOM 589 C C . ALA A 1 72 ? 2.698 -6.665 1.915 1.00 83.56 72 ALA A C 1
ATOM 591 O O . ALA A 1 72 ? 1.792 -6.481 2.727 1.00 83.56 72 ALA A O 1
ATOM 592 N N . LEU A 1 73 ? 3.899 -7.125 2.286 1.00 85.56 73 LEU A N 1
ATOM 593 C CA . LEU A 1 73 ? 4.242 -7.457 3.674 1.00 85.56 73 LEU A CA 1
ATOM 594 C C . LEU A 1 73 ? 4.190 -6.236 4.594 1.00 85.56 73 LEU A C 1
ATOM 596 O O . LEU A 1 73 ? 3.554 -6.290 5.649 1.00 85.56 73 LEU A O 1
ATOM 600 N N . ASN A 1 74 ? 4.789 -5.120 4.170 1.00 87.25 74 ASN A N 1
ATOM 601 C CA . ASN A 1 74 ? 4.728 -3.859 4.909 1.00 87.25 74 ASN A CA 1
ATOM 602 C C . ASN A 1 74 ? 3.279 -3.427 5.145 1.00 87.25 74 ASN A C 1
ATOM 604 O O . ASN A 1 74 ? 2.933 -2.934 6.219 1.00 87.25 74 ASN A O 1
ATOM 608 N N . ARG A 1 75 ? 2.403 -3.677 4.170 1.00 86.50 75 ARG A N 1
ATOM 609 C CA . ARG A 1 75 ? 0.986 -3.360 4.290 1.00 86.50 75 ARG A CA 1
ATOM 610 C C . ARG A 1 75 ? 0.247 -4.257 5.276 1.00 86.50 75 ARG A C 1
ATOM 612 O O . ARG A 1 75 ? -0.539 -3.751 6.080 1.00 86.50 75 ARG A O 1
ATOM 619 N N . PHE A 1 76 ? 0.501 -5.563 5.236 1.00 87.94 76 PHE A N 1
ATOM 620 C CA . PHE A 1 76 ? -0.074 -6.500 6.199 1.00 87.94 76 PHE A CA 1
ATOM 621 C C . PHE A 1 76 ? 0.319 -6.134 7.625 1.00 87.94 76 PHE A C 1
ATOM 623 O O . PHE A 1 76 ? -0.551 -6.002 8.484 1.00 87.94 76 PHE A O 1
ATOM 630 N N . ILE A 1 77 ? 1.605 -5.888 7.861 1.00 89.69 77 ILE A N 1
ATOM 631 C CA . ILE A 1 77 ? 2.098 -5.593 9.205 1.00 89.69 77 ILE A CA 1
ATOM 632 C C . ILE A 1 77 ? 1.602 -4.225 9.683 1.00 89.69 77 ILE A C 1
ATOM 634 O O . ILE A 1 77 ? 1.100 -4.123 10.801 1.00 89.69 77 ILE A O 1
ATOM 638 N N . GLY A 1 78 ? 1.617 -3.201 8.823 1.00 89.12 78 GLY A N 1
ATOM 639 C CA . GLY A 1 78 ? 1.054 -1.891 9.158 1.00 89.12 78 GLY A CA 1
ATOM 640 C C . GLY A 1 78 ? -0.428 -1.969 9.531 1.00 89.12 78 GLY A C 1
ATOM 641 O O . GLY A 1 78 ? -0.849 -1.395 10.532 1.00 89.12 78 GLY A O 1
ATOM 642 N N . THR A 1 79 ? -1.218 -2.746 8.786 1.00 90.38 79 THR A N 1
ATOM 643 C CA . THR A 1 79 ? -2.654 -2.908 9.070 1.00 90.38 79 THR A CA 1
ATOM 644 C C . THR A 1 79 ? -2.889 -3.645 10.380 1.00 90.38 79 THR A C 1
ATOM 646 O O . THR A 1 79 ? -3.756 -3.237 11.141 1.00 90.38 79 THR A O 1
ATOM 649 N N . ILE A 1 80 ? -2.107 -4.686 10.678 1.00 92.19 80 ILE A N 1
ATOM 650 C CA . ILE A 1 80 ? -2.211 -5.420 11.947 1.00 92.19 80 ILE A CA 1
ATOM 651 C C . ILE A 1 80 ? -1.895 -4.499 13.129 1.00 92.19 80 ILE A C 1
ATOM 653 O O . ILE A 1 80 ? -2.659 -4.469 14.089 1.00 92.19 80 ILE A O 1
ATOM 657 N N . ILE A 1 81 ? -0.820 -3.710 13.049 1.00 93.00 81 ILE A N 1
ATOM 658 C CA . ILE A 1 81 ? -0.437 -2.766 14.110 1.00 93.00 81 ILE A CA 1
ATOM 659 C C . ILE A 1 81 ? -1.529 -1.710 14.310 1.00 93.00 81 ILE A C 1
ATOM 661 O O . ILE A 1 81 ? -1.963 -1.474 15.438 1.00 93.00 81 ILE A O 1
ATOM 665 N N . GLY A 1 82 ? -2.001 -1.098 13.220 1.00 91.12 82 GLY A N 1
ATOM 666 C CA . GLY A 1 82 ? -3.067 -0.098 13.267 1.00 91.12 82 GLY A CA 1
ATOM 667 C C . GLY A 1 82 ? -4.379 -0.663 13.811 1.00 91.12 82 GLY A C 1
ATOM 668 O O . GLY A 1 82 ? -5.025 -0.031 14.644 1.00 91.12 82 GLY A O 1
ATOM 669 N N . ALA A 1 83 ? -4.747 -1.877 13.394 1.00 91.50 83 ALA A N 1
ATOM 670 C CA . ALA A 1 83 ? -5.946 -2.563 13.861 1.00 91.50 83 ALA A CA 1
ATOM 671 C C . ALA A 1 83 ? -5.868 -2.948 15.338 1.00 91.50 83 ALA A C 1
ATOM 673 O O . ALA A 1 83 ? -6.855 -2.796 16.052 1.00 91.50 83 ALA A O 1
ATOM 674 N N . LEU A 1 84 ? -4.700 -3.383 15.813 1.00 93.62 84 LEU A N 1
ATOM 675 C CA . LEU A 1 84 ? -4.478 -3.721 17.215 1.00 93.62 84 LEU A CA 1
ATOM 676 C C . LEU A 1 84 ? -4.630 -2.485 18.107 1.00 93.62 84 LEU A C 1
ATOM 678 O O . LEU A 1 84 ? -5.395 -2.520 19.068 1.00 93.62 84 LEU A O 1
ATOM 682 N N . TRP A 1 85 ? -3.969 -1.374 17.771 1.00 93.50 85 TRP A N 1
ATOM 683 C CA . TRP A 1 85 ? -4.111 -0.127 18.532 1.00 93.50 85 TRP A CA 1
ATOM 684 C C . TRP A 1 85 ? -5.513 0.478 18.426 1.00 93.50 85 TRP A C 1
ATOM 686 O O . TRP A 1 85 ? -6.014 1.023 19.408 1.00 93.50 85 TRP A O 1
ATOM 696 N N . GLY A 1 86 ? -6.162 0.358 17.264 1.00 91.31 86 GLY A N 1
ATOM 697 C CA . GLY A 1 86 ? -7.532 0.831 17.065 1.00 91.31 86 GLY A CA 1
ATOM 698 C C . GLY A 1 86 ? -8.515 0.049 17.930 1.00 91.31 86 GLY A C 1
ATOM 699 O O . GLY A 1 86 ? -9.331 0.643 18.629 1.00 91.31 86 GLY A O 1
ATOM 700 N N . LEU A 1 87 ? -8.374 -1.279 17.957 1.00 91.62 87 LEU A N 1
ATOM 701 C CA . LEU A 1 87 ? -9.165 -2.156 18.813 1.00 91.62 87 LEU A CA 1
ATOM 702 C C . LEU A 1 87 ? -8.933 -1.855 20.298 1.00 91.62 87 LEU A C 1
ATOM 704 O O . LEU A 1 87 ? -9.902 -1.733 21.038 1.00 91.62 87 LEU A O 1
ATOM 708 N N . LEU A 1 88 ? -7.677 -1.692 20.728 1.00 91.69 88 LEU A N 1
ATOM 709 C CA . LEU A 1 88 ? -7.355 -1.337 22.115 1.00 91.69 88 LEU A CA 1
ATOM 710 C C . LEU A 1 88 ? -8.022 -0.026 22.540 1.00 91.69 88 LEU A C 1
ATOM 712 O O . LEU A 1 88 ? -8.592 0.039 23.627 1.00 91.69 88 LEU A O 1
ATOM 716 N N . LEU A 1 89 ? -7.982 1.005 21.689 1.00 90.62 89 LEU A N 1
ATOM 717 C CA . LEU A 1 89 ? -8.609 2.283 22.011 1.00 90.62 89 LEU A CA 1
ATOM 718 C C . LEU A 1 89 ? -10.140 2.183 22.042 1.00 90.62 89 LEU A C 1
ATOM 720 O O . LEU A 1 89 ? -10.763 2.760 22.928 1.00 90.62 89 LEU A O 1
ATOM 724 N N . LEU A 1 90 ? -10.747 1.439 21.114 1.00 88.62 90 LEU A N 1
ATOM 725 C CA . LEU A 1 90 ? -12.195 1.210 21.114 1.00 88.62 90 LEU A CA 1
ATOM 726 C C . LEU A 1 90 ? -12.658 0.441 22.355 1.00 88.62 90 LEU A C 1
ATOM 728 O O . LEU A 1 90 ? -13.667 0.811 22.947 1.00 88.62 90 LEU A O 1
ATOM 732 N N . LEU A 1 91 ? -11.917 -0.588 22.778 1.00 87.88 91 LEU A N 1
ATOM 733 C CA . LEU A 1 91 ? -12.208 -1.315 24.017 1.00 87.88 91 LEU A CA 1
ATOM 734 C C . LEU A 1 91 ? -12.111 -0.387 25.235 1.00 87.88 91 LEU A C 1
ATOM 736 O O . LEU A 1 91 ? -13.017 -0.371 26.060 1.00 87.88 91 LEU A O 1
ATOM 740 N N . LEU A 1 92 ? -11.079 0.461 25.291 1.00 88.00 92 LEU A N 1
ATOM 741 C CA . LEU A 1 92 ? -10.925 1.456 26.355 1.00 88.00 92 LEU A CA 1
ATOM 742 C C . LEU A 1 92 ? -12.094 2.457 26.395 1.00 88.00 92 LEU A C 1
ATOM 744 O O . LEU A 1 92 ? -12.573 2.800 27.473 1.00 88.00 92 LEU A O 1
ATOM 748 N N . LEU A 1 93 ? -12.556 2.9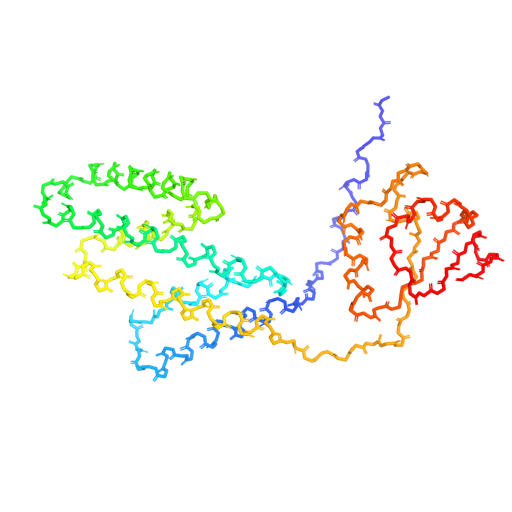30 25.234 1.00 86.00 93 LEU A N 1
ATOM 749 C CA . LEU A 1 93 ? -13.701 3.842 25.128 1.00 86.00 93 LEU A CA 1
ATOM 750 C C . LEU A 1 93 ? -15.022 3.169 25.528 1.00 86.00 93 LEU A C 1
ATOM 752 O O . LEU A 1 93 ? -15.889 3.834 26.091 1.00 86.00 93 LEU A O 1
ATOM 756 N N . ASN A 1 94 ? -15.160 1.868 25.260 1.00 83.56 94 ASN A N 1
ATOM 757 C CA . ASN A 1 94 ? -16.324 1.079 25.648 1.00 83.56 94 ASN A CA 1
ATOM 758 C C . ASN A 1 94 ? -16.371 0.822 27.165 1.00 83.56 94 ASN A C 1
ATOM 760 O O . ASN A 1 94 ? -17.420 0.983 27.783 1.00 83.56 94 ASN A O 1
ATOM 764 N N . ASP A 1 95 ? -15.231 0.483 27.776 1.00 84.50 95 ASP A N 1
ATOM 765 C CA . ASP A 1 95 ? -15.130 0.247 29.224 1.00 84.50 95 ASP A CA 1
ATOM 766 C C . ASP A 1 95 ? -15.257 1.549 30.036 1.00 84.50 95 ASP A C 1
ATOM 768 O O . ASP A 1 95 ? -15.775 1.549 31.155 1.00 84.50 95 ASP A O 1
ATOM 772 N N . PHE A 1 96 ? -14.817 2.681 29.472 1.00 84.50 96 PHE A N 1
ATOM 773 C CA . PHE A 1 96 ? -14.870 3.992 30.118 1.00 84.50 96 PHE A CA 1
ATOM 774 C C . PHE A 1 96 ? -15.629 5.032 29.271 1.00 84.50 96 PHE A C 1
ATOM 776 O O . PHE A 1 96 ? -15.022 5.960 28.721 1.00 84.50 96 PHE A O 1
ATOM 783 N N . PRO A 1 97 ? -16.974 4.975 29.233 1.00 77.75 97 PRO A N 1
ATOM 784 C CA . PRO A 1 97 ? -17.792 5.840 28.374 1.00 77.75 97 PRO A CA 1
ATOM 785 C C . PRO A 1 97 ? -17.661 7.340 28.698 1.00 77.75 97 PRO A C 1
ATOM 787 O O . PRO A 1 97 ? -17.868 8.191 27.833 1.00 77.75 97 PRO A O 1
ATOM 790 N N . LEU A 1 98 ? -17.238 7.689 29.921 1.00 74.75 98 LEU A N 1
ATOM 791 C CA . LEU A 1 98 ? -16.935 9.068 30.329 1.00 74.75 98 LEU A CA 1
ATOM 792 C C . LEU A 1 98 ? -15.804 9.704 29.501 1.00 74.75 98 LEU A C 1
ATOM 794 O O . LEU A 1 98 ? -15.810 10.920 29.308 1.00 74.75 98 LEU A O 1
ATOM 798 N N . LEU A 1 99 ? -14.853 8.909 28.990 1.00 75.00 99 LEU A N 1
ATOM 799 C CA . LEU A 1 99 ? -13.782 9.417 28.126 1.00 75.00 99 LEU A CA 1
ATOM 800 C C . LEU A 1 99 ? -14.282 9.749 26.712 1.00 75.00 99 LEU A C 1
ATOM 802 O O . LEU A 1 99 ? -13.737 10.651 26.079 1.00 75.00 99 LEU A O 1
ATOM 806 N N . GLY A 1 100 ? -15.324 9.060 26.235 1.00 70.75 100 GLY A N 1
ATOM 807 C CA . GLY A 1 100 ? -15.962 9.324 24.941 1.00 70.75 100 GLY A CA 1
ATOM 808 C C . GLY A 1 100 ? -16.978 10.470 24.966 1.00 70.75 100 GLY A C 1
ATOM 809 O O . GLY A 1 100 ? -17.258 11.055 23.924 1.00 70.75 100 GLY A O 1
ATOM 810 N N . ALA A 1 101 ? -17.500 10.832 26.144 1.00 75.62 101 ALA A N 1
ATOM 811 C CA . ALA A 1 101 ? -18.510 11.884 26.293 1.00 75.62 101 ALA A CA 1
ATOM 812 C C . ALA A 1 101 ? -17.983 13.293 25.953 1.00 75.62 101 ALA A C 1
ATOM 814 O O . ALA A 1 101 ? -18.722 14.134 25.443 1.00 75.62 101 ALA A O 1
ATOM 815 N N . ASN A 1 102 ? -16.696 13.553 26.208 1.00 84.94 102 ASN A N 1
ATOM 816 C CA . ASN A 1 102 ? -16.059 14.833 25.910 1.00 84.94 102 ASN A CA 1
ATOM 817 C C . ASN A 1 102 ? -15.298 14.759 24.580 1.00 84.94 102 ASN A C 1
ATOM 819 O O . ASN A 1 102 ? -14.224 14.161 24.514 1.00 84.94 102 ASN A O 1
ATOM 823 N N . MET A 1 103 ? -15.784 15.451 23.542 1.00 85.19 103 MET A N 1
ATOM 824 C CA . MET A 1 103 ? -15.153 15.441 22.208 1.00 85.19 103 MET A CA 1
ATOM 825 C C . MET A 1 103 ? -13.670 15.844 22.220 1.00 85.19 103 MET A C 1
ATOM 827 O O . MET A 1 103 ? -12.869 15.264 21.494 1.00 85.19 103 MET A O 1
ATOM 831 N N . LEU A 1 104 ? -13.276 16.797 23.071 1.00 88.38 104 LEU A N 1
ATOM 832 C CA . LEU A 1 104 ? -11.875 17.219 23.190 1.00 88.38 104 LEU A CA 1
ATOM 833 C C . LEU A 1 104 ? -10.987 16.083 23.728 1.00 88.38 104 LEU A C 1
ATOM 835 O O . LEU A 1 104 ? -9.899 15.851 23.205 1.00 88.38 104 LEU A O 1
ATOM 839 N N . VAL A 1 105 ? -11.471 15.340 24.729 1.00 87.50 105 VAL A N 1
ATOM 840 C CA . VAL A 1 105 ? -10.757 14.187 25.304 1.00 87.50 105 VAL A CA 1
ATOM 841 C C . VAL A 1 105 ? -10.653 13.064 24.278 1.00 87.50 105 VAL A C 1
ATOM 843 O O . VAL A 1 105 ? -9.572 12.505 24.104 1.00 87.50 105 VAL A O 1
ATOM 846 N N . LEU A 1 106 ? -11.735 12.791 23.545 1.00 87.50 106 LEU A N 1
ATOM 847 C CA . LEU A 1 106 ? -11.748 11.802 22.469 1.00 87.50 106 LEU A CA 1
ATOM 848 C C . LEU A 1 106 ? -10.707 12.131 21.388 1.00 87.50 106 LEU A C 1
ATOM 850 O O . LEU A 1 106 ? -9.906 11.272 21.026 1.00 87.50 106 LEU A O 1
ATOM 854 N N . TYR A 1 107 ? -10.653 13.380 20.917 1.00 90.31 107 TYR A N 1
ATOM 855 C CA . TYR A 1 107 ? -9.663 13.802 19.921 1.00 90.31 107 TYR A CA 1
ATOM 856 C C . TYR A 1 107 ? -8.228 13.755 20.451 1.00 90.31 107 TYR A C 1
ATOM 858 O O . TYR A 1 107 ? -7.316 13.371 19.717 1.00 90.31 107 TYR A O 1
ATOM 866 N N . LEU A 1 108 ? -8.012 14.081 21.728 1.00 91.50 108 LEU A N 1
ATOM 867 C CA . LEU A 1 108 ? -6.700 13.954 22.360 1.00 91.50 108 LEU A CA 1
ATOM 868 C C . LEU A 1 108 ? -6.261 12.485 22.453 1.00 91.50 108 LEU A C 1
ATOM 870 O O . LEU A 1 108 ? -5.105 12.170 22.170 1.00 91.50 108 LEU A O 1
ATOM 874 N N . MET A 1 109 ? -7.186 11.576 22.766 1.00 90.38 109 MET A N 1
ATOM 875 C CA . MET A 1 109 ? -6.937 10.133 22.760 1.00 90.38 109 MET A CA 1
ATOM 876 C C . MET A 1 109 ? -6.671 9.589 21.354 1.00 90.38 109 MET A C 1
ATOM 878 O O . MET A 1 109 ? -5.763 8.780 21.183 1.00 90.38 109 MET A O 1
ATOM 882 N N . MET A 1 110 ? -7.394 10.061 20.333 1.00 92.12 110 MET A N 1
ATOM 883 C CA . MET A 1 110 ? -7.114 9.716 18.934 1.00 92.12 110 MET A CA 1
ATOM 884 C C . MET A 1 110 ? -5.709 10.174 18.522 1.00 92.12 110 MET A C 1
ATOM 886 O O . MET A 1 110 ? -4.956 9.392 17.944 1.00 92.12 110 MET A O 1
ATOM 890 N N . ALA A 1 111 ? -5.314 11.404 18.861 1.00 93.69 111 ALA A N 1
ATOM 891 C CA . ALA A 1 111 ? -3.972 11.912 18.577 1.00 93.69 111 ALA A CA 1
ATOM 892 C C . ALA A 1 111 ? -2.879 11.108 19.308 1.00 93.69 111 ALA A C 1
ATOM 894 O O . ALA A 1 111 ? -1.866 10.746 18.706 1.00 93.69 111 ALA A O 1
ATOM 895 N N . ALA A 1 112 ? -3.101 10.770 20.582 1.00 93.50 112 ALA A N 1
ATOM 896 C CA . ALA A 1 112 ? -2.203 9.905 21.346 1.00 93.50 112 ALA A CA 1
ATOM 897 C C . ALA A 1 112 ? -2.117 8.491 20.744 1.00 93.50 112 ALA A C 1
ATOM 899 O O . ALA A 1 112 ? -1.032 7.921 20.645 1.00 93.50 112 ALA A O 1
ATOM 900 N N . GLY A 1 113 ? -3.238 7.942 20.277 1.00 92.81 113 GLY A N 1
ATOM 901 C CA . GLY A 1 113 ? -3.281 6.647 19.605 1.00 92.81 113 GLY A CA 1
ATOM 902 C C . GLY A 1 113 ? -2.522 6.636 18.276 1.00 92.81 113 GLY A C 1
ATOM 903 O O . GLY A 1 113 ? -1.779 5.692 18.025 1.00 92.81 113 GLY A O 1
ATOM 904 N N . VAL A 1 114 ? -2.596 7.712 17.482 1.00 93.88 114 VAL A N 1
ATOM 905 C CA . VAL A 1 114 ? -1.773 7.883 16.267 1.00 93.88 114 VAL A CA 1
ATOM 906 C C . VAL A 1 114 ? -0.279 7.897 16.601 1.00 93.88 114 VAL A C 1
ATOM 908 O O . VAL A 1 114 ? 0.527 7.295 15.887 1.00 93.88 114 VAL A O 1
ATOM 911 N N . LEU A 1 115 ? 0.111 8.574 17.686 1.00 94.50 115 LEU A N 1
ATOM 912 C CA . LEU A 1 115 ? 1.497 8.574 18.151 1.00 94.50 115 LEU A CA 1
ATOM 913 C C . LEU A 1 115 ? 1.949 7.154 18.532 1.00 94.50 115 LEU A C 1
ATOM 915 O O . LEU A 1 115 ? 3.029 6.728 18.122 1.00 94.50 115 LEU A O 1
ATOM 919 N N . LEU A 1 116 ? 1.118 6.404 19.261 1.00 93.50 116 LEU A N 1
ATOM 920 C CA . LEU A 1 116 ? 1.400 5.022 19.667 1.00 93.50 116 LEU A CA 1
ATOM 921 C C . LEU A 1 116 ? 1.475 4.060 18.472 1.00 93.50 116 LEU A C 1
ATOM 923 O O . LEU A 1 116 ? 2.398 3.241 18.392 1.00 93.50 116 LEU A O 1
ATOM 927 N N . SER A 1 117 ? 0.558 4.171 17.507 1.00 92.50 117 SER A N 1
ATOM 928 C CA . SER A 1 117 ? 0.569 3.340 16.299 1.00 92.50 117 SER A CA 1
ATOM 929 C C . SER A 1 117 ? 1.804 3.607 15.441 1.00 92.50 117 SER A C 1
ATOM 931 O O . SER A 1 117 ? 2.435 2.668 14.957 1.00 92.50 117 SER A O 1
ATOM 933 N N . LEU A 1 118 ? 2.205 4.874 15.305 1.00 92.81 118 LEU A N 1
ATOM 934 C CA . LEU A 1 118 ? 3.411 5.249 14.570 1.00 92.81 118 LEU A CA 1
ATOM 935 C C . LEU A 1 118 ? 4.662 4.728 15.282 1.00 92.81 118 LEU A C 1
ATOM 937 O O . LEU A 1 118 ? 5.508 4.077 14.669 1.00 92.81 118 LEU A O 1
ATOM 941 N N . TYR A 1 119 ? 4.764 4.977 16.587 1.00 92.62 119 TYR A N 1
ATOM 942 C CA . TYR A 1 119 ? 5.933 4.607 17.376 1.00 92.62 119 TYR A CA 1
ATOM 943 C C . TYR A 1 119 ? 6.129 3.088 17.456 1.00 92.62 119 TYR A C 1
ATOM 945 O O . TYR A 1 119 ? 7.249 2.599 17.312 1.00 92.62 119 TYR A O 1
ATOM 953 N N . SER A 1 120 ? 5.047 2.320 17.605 1.00 91.44 120 SER A N 1
ATOM 954 C CA . SER A 1 120 ? 5.120 0.853 17.620 1.00 91.44 120 SER A CA 1
ATOM 955 C C . SER A 1 120 ? 5.642 0.268 16.303 1.00 91.44 120 SER A C 1
ATOM 957 O O . SER A 1 120 ? 6.483 -0.629 16.332 1.00 91.44 120 SER A O 1
ATOM 959 N N . ALA A 1 121 ? 5.241 0.815 15.151 1.00 89.50 121 ALA A N 1
ATOM 960 C CA . ALA A 1 121 ? 5.783 0.399 13.856 1.00 89.50 121 ALA A CA 1
ATOM 961 C C . ALA A 1 121 ? 7.286 0.709 13.715 1.00 89.50 121 ALA A C 1
ATOM 963 O O . ALA A 1 121 ? 8.042 -0.089 13.154 1.00 89.50 121 ALA A O 1
ATOM 964 N N . VAL A 1 122 ? 7.744 1.833 14.278 1.00 90.31 122 VAL A N 1
ATOM 965 C CA . VAL A 1 122 ? 9.171 2.190 14.312 1.00 90.31 122 VAL A CA 1
ATOM 966 C C . VAL A 1 122 ? 9.963 1.241 15.218 1.00 90.31 122 VAL A C 1
ATOM 968 O O . VAL A 1 122 ? 11.028 0.773 14.813 1.00 90.31 122 VAL A O 1
ATOM 971 N N . ILE A 1 123 ? 9.442 0.889 16.400 1.00 91.38 123 ILE A N 1
ATOM 972 C CA . ILE A 1 123 ? 10.079 -0.087 17.307 1.00 91.38 123 ILE A CA 1
ATOM 973 C C . ILE A 1 123 ? 10.235 -1.452 16.631 1.00 91.38 123 ILE A C 1
ATOM 975 O O . ILE A 1 123 ? 11.278 -2.094 16.759 1.00 91.38 123 ILE A O 1
ATOM 979 N N . LEU A 1 124 ? 9.229 -1.871 15.863 1.00 88.31 124 LEU A N 1
ATOM 980 C CA . LEU A 1 124 ? 9.251 -3.118 15.096 1.00 88.31 124 LEU A CA 1
ATOM 981 C C . LEU A 1 124 ? 10.195 -3.071 13.880 1.00 88.31 124 LEU A C 1
ATOM 983 O O . LEU A 1 124 ? 10.257 -4.034 13.122 1.00 88.31 124 LEU A O 1
ATOM 987 N N . ARG A 1 125 ? 10.966 -1.984 13.710 1.00 87.88 125 ARG A N 1
ATOM 988 C CA . ARG A 1 125 ? 11.903 -1.747 12.600 1.00 87.88 125 ARG A CA 1
ATOM 989 C C . ARG A 1 125 ? 11.225 -1.760 11.229 1.00 87.88 125 ARG A C 1
ATOM 991 O O . ARG A 1 125 ? 11.849 -2.116 10.234 1.00 87.88 125 ARG A O 1
ATOM 998 N N . MET A 1 126 ? 9.965 -1.331 11.175 1.00 85.50 126 MET A N 1
ATOM 999 C CA . MET A 1 126 ? 9.174 -1.242 9.947 1.00 85.50 126 MET A CA 1
ATOM 1000 C C . MET A 1 126 ? 8.698 0.196 9.699 1.00 85.50 126 MET A C 1
ATOM 1002 O O . MET A 1 126 ? 7.495 0.470 9.730 1.00 85.50 126 MET A O 1
ATOM 1006 N N . PRO A 1 127 ? 9.625 1.144 9.455 1.00 85.62 127 PRO A N 1
ATOM 1007 C CA . PRO A 1 127 ? 9.276 2.553 9.277 1.00 85.62 127 PRO A CA 1
ATOM 1008 C C . PRO A 1 127 ? 8.350 2.776 8.073 1.00 85.62 127 PRO A C 1
ATOM 1010 O O . PRO A 1 127 ? 7.438 3.596 8.161 1.00 85.62 127 PRO A O 1
ATOM 1013 N N . ASP A 1 128 ? 8.493 1.987 7.005 1.00 84.88 128 ASP A N 1
ATOM 1014 C CA . ASP A 1 128 ? 7.652 2.075 5.802 1.00 84.88 128 ASP A CA 1
ATOM 1015 C C . ASP A 1 128 ? 6.182 1.709 6.071 1.00 84.88 128 ASP A C 1
ATOM 1017 O O . ASP A 1 128 ? 5.279 2.169 5.372 1.00 84.88 128 ASP A O 1
ATOM 1021 N N . ALA A 1 129 ? 5.925 0.905 7.108 1.00 86.12 129 ALA A N 1
ATOM 1022 C CA . ALA A 1 129 ? 4.583 0.500 7.519 1.00 86.12 129 ALA A CA 1
ATOM 1023 C C . ALA A 1 129 ? 3.922 1.495 8.495 1.00 86.12 129 ALA A C 1
ATOM 1025 O O . ALA A 1 129 ? 2.710 1.432 8.707 1.00 86.12 129 ALA A O 1
ATOM 1026 N N . SER A 1 130 ? 4.693 2.421 9.079 1.00 89.19 130 SER A N 1
ATOM 1027 C CA . SER A 1 130 ? 4.236 3.301 10.166 1.00 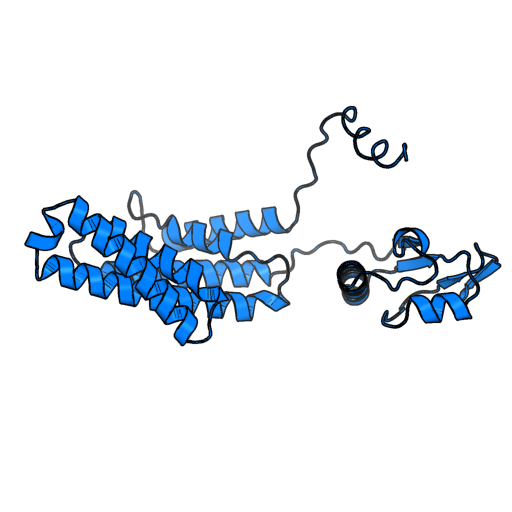89.19 130 SER A CA 1
ATOM 1028 C C . SER A 1 130 ? 3.112 4.256 9.753 1.00 89.19 130 SER A C 1
ATOM 1030 O O . SER A 1 130 ? 2.103 4.358 10.449 1.00 89.19 130 SER A O 1
ATOM 1032 N N . GLY A 1 131 ? 3.232 4.895 8.585 1.00 88.75 131 GLY A N 1
ATOM 1033 C CA . GLY A 1 131 ? 2.196 5.793 8.069 1.00 88.75 131 GLY A CA 1
ATOM 1034 C C . GLY A 1 131 ? 0.878 5.062 7.808 1.00 88.75 131 GLY A C 1
ATOM 1035 O O . GLY A 1 131 ? -0.190 5.550 8.171 1.00 88.75 131 GLY A O 1
ATOM 1036 N N . LEU A 1 132 ? 0.951 3.854 7.241 1.00 88.44 132 LEU A N 1
ATOM 1037 C CA . LEU A 1 132 ? -0.228 3.031 6.983 1.00 88.44 132 LEU A CA 1
ATOM 1038 C C . LEU A 1 132 ? -0.880 2.543 8.284 1.00 88.44 132 LEU A C 1
ATOM 1040 O O . LEU A 1 132 ? -2.105 2.557 8.378 1.00 88.44 132 LEU A O 1
ATOM 1044 N N . ALA A 1 133 ? -0.089 2.174 9.296 1.00 91.38 133 ALA A N 1
ATOM 1045 C CA . ALA A 1 133 ? -0.608 1.790 10.607 1.00 91.38 133 ALA A CA 1
ATOM 1046 C C . ALA A 1 133 ? -1.441 2.909 11.246 1.00 91.38 133 ALA A C 1
ATOM 1048 O O . ALA A 1 133 ? -2.555 2.660 11.704 1.00 91.38 133 ALA A O 1
ATOM 1049 N N . SER A 1 134 ? -0.949 4.148 11.203 1.00 91.12 134 SER A N 1
ATOM 1050 C CA . SER A 1 134 ? -1.671 5.307 11.734 1.00 91.12 134 SER A CA 1
ATOM 1051 C C . SER A 1 134 ? -2.949 5.635 10.961 1.00 91.12 134 SER A C 1
ATOM 1053 O O . SER A 1 134 ? -3.962 5.970 11.572 1.00 91.12 134 SER A O 1
ATOM 1055 N N . ILE A 1 135 ? -2.941 5.492 9.630 1.00 90.12 135 ILE A N 1
ATOM 1056 C CA . ILE A 1 135 ? -4.152 5.661 8.812 1.00 90.12 135 ILE A CA 1
ATOM 1057 C C . ILE A 1 135 ? -5.192 4.595 9.176 1.00 90.12 135 ILE A C 1
ATOM 1059 O O . ILE A 1 135 ? -6.355 4.919 9.391 1.00 90.12 135 ILE A O 1
ATOM 1063 N N . VAL A 1 136 ? -4.783 3.326 9.279 1.00 89.75 136 VAL A N 1
ATOM 1064 C CA . VAL A 1 136 ? -5.689 2.217 9.619 1.00 89.75 136 VAL A CA 1
ATOM 1065 C C . VAL A 1 136 ? -6.272 2.382 11.020 1.00 89.75 136 VAL A C 1
ATOM 1067 O O . VAL A 1 136 ? -7.476 2.198 11.184 1.00 89.75 136 VAL A O 1
ATOM 1070 N N . PHE A 1 137 ? -5.445 2.764 11.997 1.00 92.56 137 PHE A N 1
ATOM 1071 C CA . PHE A 1 137 ? -5.891 3.114 13.345 1.00 92.56 137 PHE A CA 1
ATOM 1072 C C . PHE A 1 137 ? -7.008 4.164 13.293 1.00 92.56 137 PHE A C 1
ATOM 1074 O O . PHE A 1 137 ? -8.092 3.950 13.835 1.00 92.56 137 PHE A O 1
ATOM 1081 N N . LEU A 1 138 ? -6.776 5.265 12.573 1.00 90.19 138 LEU A N 1
ATOM 1082 C CA . LEU A 1 138 ? -7.732 6.362 12.498 1.00 90.19 138 LEU A CA 1
ATOM 1083 C C . LEU A 1 138 ? -9.033 5.944 11.797 1.00 90.19 138 LEU A C 1
ATOM 1085 O O . LEU A 1 138 ? -10.109 6.273 12.283 1.00 90.19 138 LEU A O 1
ATOM 1089 N N . CYS A 1 139 ? -8.952 5.167 10.711 1.00 86.75 139 CYS A N 1
ATOM 1090 C CA . CYS A 1 139 ? -10.130 4.629 10.020 1.00 86.75 139 CYS A CA 1
ATOM 1091 C C . CYS A 1 139 ? -11.015 3.766 10.931 1.00 86.75 139 CYS A C 1
ATOM 1093 O O . CYS A 1 139 ? -12.231 3.770 10.770 1.00 86.75 139 CYS A O 1
ATOM 1095 N N . ILE A 1 140 ? -10.423 3.011 11.861 1.00 87.62 140 ILE A N 1
ATOM 1096 C CA . ILE A 1 140 ? -11.177 2.165 12.796 1.00 87.62 140 ILE A CA 1
ATOM 1097 C C . ILE A 1 140 ? -11.836 3.016 13.882 1.00 87.62 140 ILE A C 1
ATOM 1099 O O . ILE A 1 140 ? -13.005 2.816 14.191 1.00 87.62 140 ILE A O 1
ATOM 1103 N N . VAL A 1 141 ? -11.098 3.971 14.448 1.00 88.19 141 VAL A N 1
ATOM 1104 C CA . VAL A 1 141 ? -11.571 4.764 15.590 1.00 88.19 141 VAL A CA 1
ATOM 1105 C C . VAL A 1 141 ? -12.581 5.838 15.168 1.00 88.19 141 VAL A C 1
ATOM 1107 O O . VAL A 1 141 ? -13.479 6.148 15.941 1.00 88.19 141 VAL A O 1
ATOM 1110 N N . ILE A 1 142 ? -12.496 6.365 13.939 1.00 86.44 142 ILE A N 1
ATOM 1111 C CA . ILE A 1 142 ? -13.473 7.331 13.395 1.00 86.44 142 ILE A CA 1
ATOM 1112 C C . ILE A 1 142 ? -14.892 6.760 13.329 1.00 86.44 142 ILE A C 1
ATOM 1114 O O . ILE A 1 142 ? -15.845 7.525 13.414 1.00 86.44 142 ILE A O 1
ATOM 1118 N N . ALA A 1 143 ? -15.046 5.442 13.188 1.00 81.06 143 ALA A N 1
ATOM 1119 C CA . ALA A 1 143 ? -16.366 4.821 13.143 1.00 81.06 143 ALA A CA 1
ATOM 1120 C C . ALA A 1 143 ? -17.095 4.843 14.506 1.00 81.06 143 ALA A C 1
ATOM 1122 O O . ALA A 1 143 ? -18.280 4.535 14.563 1.00 81.06 143 ALA A O 1
ATOM 1123 N N . PHE A 1 144 ? -16.421 5.218 15.600 1.00 79.50 144 PHE A N 1
ATOM 1124 C CA . PHE A 1 144 ? -17.048 5.431 16.907 1.00 79.50 144 PHE A CA 1
ATOM 1125 C C . PHE A 1 144 ? -17.980 6.664 16.880 1.00 79.50 144 PHE A C 1
ATOM 1127 O O . PHE A 1 144 ? -17.565 7.701 16.357 1.00 79.50 144 PHE A O 1
ATOM 1134 N N . PRO A 1 145 ? -19.189 6.627 17.481 1.00 70.69 145 PRO A N 1
ATOM 1135 C CA . PRO A 1 145 ? -19.720 5.613 18.402 1.00 70.69 145 PRO A CA 1
ATOM 1136 C C . PRO A 1 145 ? -20.602 4.533 17.758 1.00 70.69 145 PRO A C 1
ATOM 1138 O O . PRO A 1 145 ? -21.094 3.669 18.476 1.00 70.69 145 PRO A O 1
ATOM 1141 N N . ASP A 1 146 ? -20.785 4.537 16.438 1.00 71.50 146 ASP A N 1
ATOM 1142 C CA . ASP A 1 146 ? -21.747 3.673 15.730 1.00 71.50 146 ASP A CA 1
ATOM 1143 C C . ASP A 1 146 ? -21.294 2.196 15.609 1.00 71.50 146 ASP A C 1
ATOM 1145 O O . ASP A 1 146 ? -21.746 1.454 14.737 1.00 71.50 146 ASP A O 1
ATOM 1149 N N . ILE A 1 147 ? -20.373 1.747 16.469 1.00 70.62 147 ILE A N 1
ATOM 1150 C CA . ILE A 1 147 ? -19.769 0.411 16.422 1.00 70.62 147 ILE A CA 1
ATOM 1151 C C . ILE A 1 147 ? -20.417 -0.489 17.472 1.00 70.62 147 ILE A C 1
ATOM 1153 O O . ILE A 1 147 ? -20.175 -0.331 18.666 1.00 70.62 147 ILE A O 1
ATOM 1157 N N . GLU A 1 148 ? -21.156 -1.502 17.019 1.00 67.88 148 GLU A N 1
ATOM 1158 C CA . GLU A 1 148 ? -21.720 -2.532 17.903 1.00 67.88 148 GLU A CA 1
ATOM 1159 C C . GLU A 1 148 ? -20.655 -3.530 18.396 1.00 67.88 148 GLU A C 1
ATOM 1161 O O . GLU A 1 148 ? -20.638 -3.902 19.567 1.00 67.88 148 GLU A O 1
ATOM 1166 N N . GLU A 1 149 ? -19.732 -3.955 17.521 1.00 81.62 149 GLU A N 1
ATOM 1167 C CA . GLU A 1 149 ? -18.683 -4.933 17.849 1.00 81.62 149 GLU A CA 1
ATOM 1168 C C . GLU A 1 149 ? -17.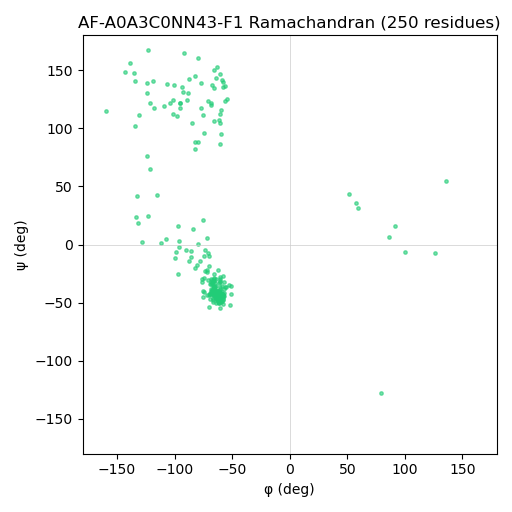291 -4.500 17.335 1.00 81.62 149 GLU A C 1
ATOM 1170 O O . GLU A 1 149 ? -16.963 -4.711 16.159 1.00 81.62 149 GLU A O 1
ATOM 1175 N N . PRO A 1 150 ? -16.406 -3.974 18.210 1.00 83.44 150 PRO A N 1
ATOM 1176 C CA . PRO A 1 150 ? -15.062 -3.520 17.829 1.00 83.44 150 PRO A CA 1
ATOM 1177 C C . PRO A 1 150 ? -14.194 -4.601 17.169 1.00 83.44 150 PRO A C 1
ATOM 1179 O O . PRO A 1 150 ? -13.463 -4.331 16.213 1.00 83.44 150 PRO A O 1
ATOM 1182 N N . LEU A 1 151 ? -14.294 -5.848 17.646 1.00 85.69 151 LEU A N 1
ATOM 1183 C CA . LEU A 1 151 ? -13.528 -6.973 17.102 1.00 85.69 151 LEU A CA 1
ATOM 1184 C C . LEU A 1 151 ? -13.947 -7.296 15.660 1.00 85.69 151 LEU A C 1
ATOM 1186 O O . LEU A 1 151 ? -13.093 -7.552 14.809 1.00 85.69 151 LEU A O 1
ATOM 1190 N N . ARG A 1 152 ? -15.254 -7.245 15.371 1.00 84.81 152 ARG A N 1
ATOM 1191 C CA . ARG A 1 152 ? -15.800 -7.484 14.030 1.00 84.81 152 ARG A CA 1
ATOM 1192 C C . ARG A 1 152 ? -15.331 -6.409 13.055 1.00 84.81 152 ARG A C 1
ATOM 1194 O O . ARG A 1 152 ? -14.925 -6.742 11.943 1.00 84.81 152 ARG A O 1
ATOM 1201 N N . GLN A 1 153 ? -15.305 -5.152 13.495 1.00 82.31 153 GLN A N 1
ATOM 1202 C CA . GLN A 1 153 ? -14.817 -4.030 12.694 1.00 82.31 153 GLN A CA 1
ATOM 1203 C C . GLN A 1 153 ? -13.332 -4.185 12.335 1.00 82.31 153 GLN A C 1
ATOM 1205 O O . GLN A 1 153 ? -12.947 -4.057 11.170 1.00 82.31 153 GLN A O 1
ATOM 1210 N N . ALA A 1 154 ? -12.489 -4.520 13.316 1.00 86.00 154 ALA A N 1
ATOM 1211 C CA . ALA A 1 154 ? -11.065 -4.755 13.081 1.00 86.00 154 ALA A CA 1
ATOM 1212 C C . ALA A 1 154 ? -10.826 -5.958 12.146 1.00 86.00 154 ALA A C 1
ATOM 1214 O O . ALA A 1 154 ? -9.984 -5.893 11.247 1.00 86.00 154 ALA A O 1
ATOM 1215 N N . ALA A 1 155 ? -11.597 -7.040 12.303 1.00 86.44 155 ALA A N 1
ATOM 1216 C CA . ALA A 1 155 ? -11.523 -8.208 11.428 1.00 86.44 155 ALA A CA 1
ATOM 1217 C C . ALA A 1 155 ? -11.949 -7.884 9.986 1.00 86.44 155 ALA A C 1
ATOM 1219 O O . ALA A 1 155 ? -11.262 -8.278 9.042 1.00 86.44 155 ALA A O 1
ATOM 1220 N N . HIS A 1 156 ? -13.030 -7.118 9.804 1.00 85.31 156 HIS A N 1
ATOM 1221 C CA . HIS A 1 156 ? -13.458 -6.645 8.485 1.00 85.31 156 HIS A CA 1
ATOM 1222 C C . HIS A 1 156 ? -12.359 -5.811 7.819 1.00 85.31 156 HIS A C 1
ATOM 1224 O O . HIS A 1 156 ? -12.028 -6.027 6.653 1.00 85.31 156 HIS A O 1
ATOM 1230 N N . ARG A 1 157 ? -11.703 -4.934 8.590 1.00 84.88 157 ARG A N 1
ATOM 1231 C CA . ARG A 1 157 ? -10.594 -4.108 8.101 1.00 84.88 157 ARG A CA 1
ATOM 1232 C C . ARG A 1 157 ? -9.415 -4.940 7.597 1.00 84.88 157 ARG A C 1
ATOM 1234 O O . ARG A 1 157 ? -8.851 -4.632 6.547 1.00 84.88 157 ARG A O 1
ATOM 1241 N N . LEU A 1 158 ? -9.049 -5.995 8.323 1.00 88.25 158 LEU A N 1
ATOM 1242 C CA . LEU A 1 158 ? -7.988 -6.918 7.911 1.00 88.25 158 LEU A CA 1
ATOM 1243 C C . LEU A 1 158 ? -8.366 -7.686 6.640 1.00 88.25 158 LEU A C 1
ATOM 1245 O O . LEU A 1 158 ? -7.525 -7.844 5.753 1.00 88.25 158 LEU A O 1
ATOM 1249 N N . LEU A 1 159 ? -9.624 -8.122 6.527 1.00 88.38 159 LEU A N 1
ATOM 1250 C CA . LEU A 1 159 ? -10.126 -8.807 5.336 1.00 88.38 159 LEU A CA 1
ATOM 1251 C C . LEU A 1 159 ? -10.101 -7.902 4.101 1.00 88.38 159 LEU A C 1
ATOM 1253 O O . LEU A 1 159 ? -9.628 -8.342 3.055 1.00 88.38 159 LEU A O 1
ATOM 1257 N N . ASP A 1 160 ? -10.522 -6.642 4.221 1.00 87.81 160 ASP A N 1
ATOM 1258 C CA . ASP A 1 160 ? -10.500 -5.684 3.109 1.00 87.81 160 ASP A CA 1
ATOM 1259 C C . ASP A 1 160 ? -9.086 -5.432 2.589 1.00 87.81 160 ASP A C 1
ATOM 1261 O O . ASP A 1 160 ? -8.846 -5.429 1.376 1.00 87.81 160 ASP A O 1
ATOM 1265 N N . VAL A 1 161 ? -8.125 -5.274 3.504 1.00 88.75 161 VAL A N 1
ATOM 1266 C CA . VAL A 1 161 ? -6.722 -5.105 3.123 1.00 88.75 161 VAL A CA 1
ATOM 1267 C C . VAL A 1 161 ? -6.174 -6.370 2.476 1.00 88.75 161 VAL A C 1
ATOM 1269 O O . VAL A 1 161 ? -5.460 -6.272 1.474 1.00 88.75 161 VAL A O 1
ATOM 1272 N N . PHE A 1 162 ? -6.509 -7.546 3.009 1.00 89.31 162 PHE A N 1
ATOM 1273 C CA . PHE A 1 162 ? -6.077 -8.820 2.444 1.00 89.31 162 PHE A CA 1
ATOM 1274 C C . PHE A 1 162 ? -6.599 -8.987 1.017 1.00 89.31 162 PHE A C 1
ATOM 1276 O O . PHE A 1 162 ? -5.804 -9.123 0.089 1.00 89.31 162 PHE A O 1
ATOM 1283 N N . VAL A 1 163 ? -7.913 -8.871 0.817 1.00 90.12 163 VAL A N 1
ATOM 1284 C CA . VAL A 1 163 ? -8.558 -9.015 -0.496 1.00 90.12 163 VAL A CA 1
ATOM 1285 C C . VAL A 1 163 ? -8.017 -7.986 -1.489 1.00 90.12 163 VAL A C 1
ATOM 1287 O O . VAL A 1 163 ? -7.587 -8.357 -2.584 1.00 90.12 163 VAL A O 1
ATOM 1290 N N . GLY A 1 164 ? -7.968 -6.706 -1.104 1.00 89.31 164 GLY A N 1
ATOM 1291 C CA . GLY A 1 164 ? -7.472 -5.639 -1.974 1.00 89.31 164 GLY A CA 1
ATOM 1292 C C . GLY A 1 164 ? -6.003 -5.825 -2.363 1.00 89.31 164 GLY A C 1
ATOM 1293 O O . GLY A 1 164 ? -5.636 -5.642 -3.525 1.00 89.31 164 GLY A O 1
ATOM 1294 N N . THR A 1 165 ? -5.156 -6.248 -1.419 1.00 90.12 165 THR A N 1
ATOM 1295 C CA . THR A 1 165 ? -3.728 -6.504 -1.668 1.00 90.12 165 THR A CA 1
ATOM 1296 C C . THR A 1 165 ? -3.519 -7.726 -2.552 1.00 90.12 165 THR A C 1
ATOM 1298 O O . THR A 1 165 ? -2.718 -7.663 -3.487 1.00 90.12 165 THR A O 1
ATOM 1301 N N . THR A 1 166 ? -4.253 -8.816 -2.321 1.00 89.75 166 THR A N 1
ATOM 1302 C CA . THR A 1 166 ? -4.180 -10.024 -3.151 1.00 89.75 166 THR A CA 1
ATOM 1303 C C . THR A 1 166 ? -4.592 -9.723 -4.588 1.00 89.75 166 THR A C 1
ATOM 1305 O O . THR A 1 166 ? -3.833 -10.022 -5.509 1.00 89.75 166 THR A O 1
ATOM 1308 N N . ILE A 1 167 ? -5.740 -9.069 -4.800 1.00 91.38 167 ILE A N 1
ATOM 1309 C CA . ILE A 1 167 ? -6.225 -8.730 -6.146 1.00 91.38 167 ILE A CA 1
ATOM 1310 C C . ILE A 1 167 ? -5.247 -7.787 -6.851 1.00 91.38 167 ILE A C 1
ATOM 1312 O O . ILE A 1 167 ? -4.879 -8.033 -8.001 1.00 91.38 167 ILE A O 1
ATOM 1316 N N . ALA A 1 168 ? -4.765 -6.745 -6.168 1.00 89.94 168 ALA A N 1
ATOM 1317 C CA . ALA A 1 168 ? -3.794 -5.826 -6.753 1.00 89.94 168 ALA A CA 1
ATOM 1318 C C . ALA A 1 168 ? -2.484 -6.524 -7.130 1.00 89.94 168 ALA A C 1
ATOM 1320 O O . ALA A 1 168 ? -1.964 -6.286 -8.217 1.00 89.94 168 ALA A O 1
ATOM 1321 N N . THR A 1 169 ? -1.979 -7.420 -6.280 1.00 88.19 169 THR A N 1
ATOM 1322 C CA . THR A 1 169 ? -0.754 -8.183 -6.557 1.00 88.19 169 THR A CA 1
ATOM 1323 C C . THR A 1 169 ? -0.941 -9.090 -7.771 1.00 88.19 169 THR A C 1
ATOM 1325 O O . THR A 1 169 ? -0.109 -9.069 -8.677 1.00 88.19 169 THR A O 1
ATOM 1328 N N . VAL A 1 170 ? -2.061 -9.820 -7.850 1.00 88.62 170 VAL A N 1
ATOM 1329 C CA . VAL A 1 170 ? -2.389 -10.680 -9.000 1.00 88.62 170 VAL A CA 1
ATOM 1330 C C . VAL A 1 170 ? -2.437 -9.860 -10.288 1.00 88.62 170 VAL A C 1
ATOM 1332 O O . VAL A 1 170 ? -1.748 -10.188 -11.252 1.00 88.62 170 VAL A O 1
ATOM 1335 N N . VAL A 1 171 ? -3.178 -8.749 -10.305 1.00 89.31 171 VAL A N 1
ATOM 1336 C CA . VAL A 1 171 ? -3.275 -7.887 -11.495 1.00 89.31 171 VAL A CA 1
ATOM 1337 C C . VAL A 1 171 ? -1.930 -7.238 -11.835 1.00 89.31 171 VAL A C 1
ATOM 1339 O O . VAL A 1 171 ? -1.614 -7.045 -13.013 1.00 89.31 171 VAL A O 1
ATOM 1342 N N . ASN A 1 172 ? -1.102 -6.919 -10.837 1.00 87.12 172 ASN A N 1
ATOM 1343 C CA . ASN A 1 172 ? 0.206 -6.335 -11.097 1.00 87.12 172 ASN A CA 1
ATOM 1344 C C . ASN A 1 172 ? 1.164 -7.347 -11.745 1.00 87.12 172 ASN A C 1
ATOM 1346 O O . ASN A 1 172 ? 1.837 -7.007 -12.722 1.00 87.12 172 ASN A O 1
ATOM 1350 N N . VAL A 1 173 ? 1.158 -8.600 -11.276 1.00 82.31 173 VAL A N 1
ATOM 1351 C CA . VAL A 1 173 ? 1.950 -9.705 -11.845 1.00 82.31 173 VAL A CA 1
ATOM 1352 C C . VAL A 1 173 ? 1.492 -10.056 -13.261 1.00 82.31 173 VAL A C 1
ATOM 1354 O O . VAL A 1 173 ? 2.332 -10.337 -14.120 1.00 82.31 173 VAL A O 1
ATOM 1357 N N . VAL A 1 174 ? 0.186 -9.989 -13.543 1.00 81.81 174 VAL A N 1
ATOM 1358 C CA . VAL A 1 174 ? -0.346 -10.216 -14.891 1.00 81.81 174 VAL A CA 1
ATOM 1359 C C . VAL A 1 174 ? 0.231 -9.168 -15.848 1.00 81.81 174 VAL A C 1
AT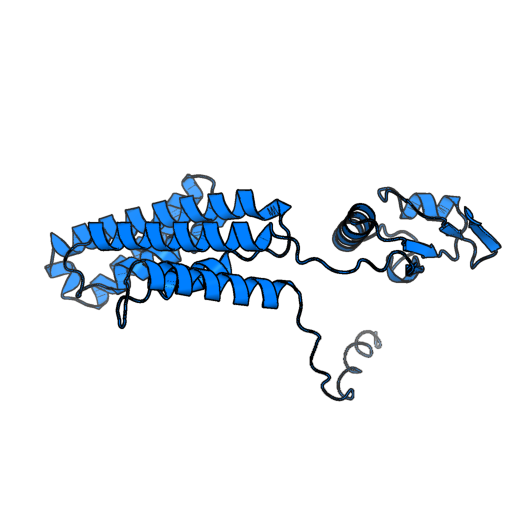OM 1361 O O . VAL A 1 174 ? -0.095 -7.976 -15.827 1.00 81.81 174 VAL A O 1
ATOM 1364 N N . ARG A 1 175 ? 1.143 -9.613 -16.715 1.00 66.81 175 ARG A N 1
ATOM 1365 C CA . ARG A 1 175 ? 1.686 -8.791 -17.795 1.00 66.81 175 ARG A CA 1
ATOM 1366 C C . ARG A 1 175 ? 0.619 -8.689 -18.879 1.00 66.81 175 ARG A C 1
ATOM 1368 O O . ARG A 1 175 ? 0.314 -9.678 -19.536 1.00 66.81 175 ARG A O 1
ATOM 1375 N N . LEU A 1 176 ? 0.059 -7.493 -19.067 1.00 61.06 176 LEU A N 1
ATOM 1376 C CA . LEU A 1 176 ? -0.800 -7.216 -20.219 1.00 61.06 176 LEU A CA 1
ATOM 1377 C C . LEU A 1 176 ? 0.003 -7.528 -21.494 1.00 61.06 176 LEU A C 1
ATOM 1379 O O . LEU A 1 176 ? 1.095 -6.966 -21.650 1.00 61.06 176 LEU A O 1
ATOM 1383 N N . PRO A 1 177 ? -0.489 -8.412 -22.381 1.00 46.38 177 PRO A N 1
ATOM 1384 C CA . PRO A 1 177 ? 0.223 -8.778 -23.592 1.00 46.38 177 PRO A CA 1
ATOM 1385 C C . PRO A 1 177 ? 0.306 -7.543 -24.484 1.00 46.38 177 PRO A C 1
ATOM 1387 O O . PRO A 1 177 ? -0.678 -7.095 -25.067 1.00 46.38 177 PRO A O 1
ATOM 1390 N N . ARG A 1 178 ? 1.497 -6.954 -24.562 1.00 55.19 178 ARG A N 1
ATOM 1391 C CA . ARG A 1 178 ? 1.820 -5.983 -25.598 1.00 55.19 178 ARG A CA 1
ATOM 1392 C C . ARG A 1 178 ? 2.636 -6.680 -26.662 1.00 55.19 178 ARG A C 1
ATOM 1394 O O . ARG A 1 178 ? 3.579 -7.404 -26.352 1.00 55.19 178 ARG A O 1
ATOM 1401 N N . SER A 1 179 ? 2.304 -6.377 -27.912 1.00 53.16 179 SER A N 1
ATOM 1402 C CA . SER A 1 179 ? 3.205 -6.596 -29.033 1.00 53.16 179 SER A CA 1
ATOM 1403 C C . SER A 1 179 ? 4.467 -5.778 -28.772 1.00 53.16 179 SER A C 1
ATOM 1405 O O . SER A 1 179 ? 4.499 -4.571 -29.020 1.00 53.16 179 SER A O 1
ATOM 1407 N N . LYS A 1 180 ? 5.490 -6.414 -28.198 1.00 56.06 180 LYS A N 1
ATOM 1408 C CA . LYS A 1 180 ? 6.836 -5.853 -28.151 1.00 56.06 180 LYS A CA 1
ATOM 1409 C C . LYS A 1 180 ? 7.258 -5.660 -29.607 1.00 56.06 180 LYS A C 1
ATOM 1411 O O . LYS A 1 180 ? 7.295 -6.617 -30.373 1.00 56.06 180 LYS A O 1
ATOM 1416 N N . ARG A 1 181 ? 7.473 -4.410 -30.019 1.00 62.62 181 ARG A N 1
ATOM 1417 C CA . ARG A 1 181 ? 8.013 -4.107 -31.348 1.00 62.62 181 ARG A CA 1
ATOM 1418 C C . ARG A 1 181 ? 9.518 -4.321 -31.289 1.00 62.62 181 ARG A C 1
ATOM 1420 O O . ARG A 1 181 ? 10.266 -3.405 -30.972 1.00 62.62 181 ARG A O 1
ATOM 1427 N N . TRP A 1 182 ? 9.933 -5.554 -31.551 1.00 61.12 182 TRP A N 1
ATOM 1428 C CA . TRP A 1 182 ? 11.339 -5.970 -31.592 1.00 61.12 182 TRP A CA 1
ATOM 1429 C C . TRP A 1 182 ? 12.103 -5.422 -32.810 1.00 61.12 182 TRP A C 1
ATOM 1431 O O . TRP A 1 182 ? 13.328 -5.576 -32.903 1.00 61.12 182 TRP A O 1
ATOM 1441 N N . ASP A 1 183 ? 11.366 -4.784 -33.719 1.00 65.06 183 ASP A N 1
ATOM 1442 C CA . ASP A 1 183 ? 11.839 -4.194 -34.972 1.00 65.06 183 ASP A CA 1
ATOM 1443 C C . ASP A 1 183 ? 12.354 -2.757 -34.776 1.00 65.06 183 ASP A C 1
ATOM 1445 O O . ASP A 1 183 ? 12.966 -2.186 -35.674 1.00 65.06 183 ASP A O 1
ATOM 1449 N N . LEU A 1 184 ? 12.116 -2.160 -33.600 1.00 70.25 184 LEU A N 1
ATOM 1450 C CA . LEU A 1 184 ? 12.567 -0.812 -33.259 1.00 70.25 184 LEU A CA 1
ATOM 1451 C C . LEU A 1 184 ? 13.895 -0.876 -32.497 1.00 70.25 184 LEU A C 1
ATOM 1453 O O . LEU A 1 184 ? 13.984 -1.482 -31.428 1.00 70.25 184 LEU A O 1
ATOM 1457 N N . CYS A 1 185 ? 14.918 -0.222 -33.047 1.00 78.25 185 CYS A N 1
ATOM 1458 C CA . CYS A 1 185 ? 16.171 0.066 -32.356 1.00 78.25 185 CYS A CA 1
ATOM 1459 C C . CYS A 1 185 ? 16.152 1.528 -31.907 1.00 78.25 185 CYS A C 1
ATOM 1461 O O . CYS A 1 185 ? 15.939 2.424 -32.725 1.00 78.25 185 CYS A O 1
ATOM 1463 N N . PHE A 1 186 ? 16.353 1.773 -30.615 1.00 79.00 186 PHE A N 1
ATOM 1464 C CA . PHE A 1 186 ? 16.425 3.130 -30.084 1.00 79.00 186 PHE A CA 1
ATOM 1465 C C . PHE A 1 186 ? 17.863 3.623 -30.128 1.00 79.00 186 PHE A C 1
ATOM 1467 O O . PHE A 1 186 ? 18.748 3.000 -29.549 1.00 79.00 186 PHE A O 1
ATOM 1474 N N . PHE A 1 187 ? 18.082 4.761 -30.776 1.00 80.62 187 PHE A N 1
ATOM 1475 C CA . PHE A 1 187 ? 19.369 5.441 -30.772 1.00 80.62 187 PHE A CA 1
ATOM 1476 C C . PHE A 1 187 ? 19.371 6.502 -29.681 1.00 80.62 187 PHE A C 1
ATOM 1478 O O . PHE A 1 187 ? 18.565 7.432 -29.713 1.00 80.62 187 PHE A O 1
ATOM 1485 N N . VAL A 1 188 ? 20.257 6.350 -28.699 1.00 81.38 188 VAL A N 1
ATOM 1486 C CA . VAL A 1 188 ? 20.372 7.287 -27.577 1.00 81.38 188 VAL A CA 1
ATOM 1487 C C . VAL A 1 188 ? 21.781 7.851 -27.553 1.00 81.38 188 VAL A C 1
ATOM 1489 O O . VAL A 1 188 ? 22.760 7.110 -27.455 1.00 81.38 188 VAL A O 1
ATOM 1492 N N . ARG A 1 189 ? 21.898 9.177 -27.637 1.00 80.06 189 ARG A N 1
ATOM 1493 C CA . ARG A 1 189 ? 23.200 9.840 -27.572 1.00 80.06 189 ARG A CA 1
ATOM 1494 C C . ARG A 1 189 ? 23.691 9.899 -26.138 1.00 80.06 189 ARG A C 1
ATOM 1496 O O . ARG A 1 189 ? 22.945 10.239 -25.223 1.00 80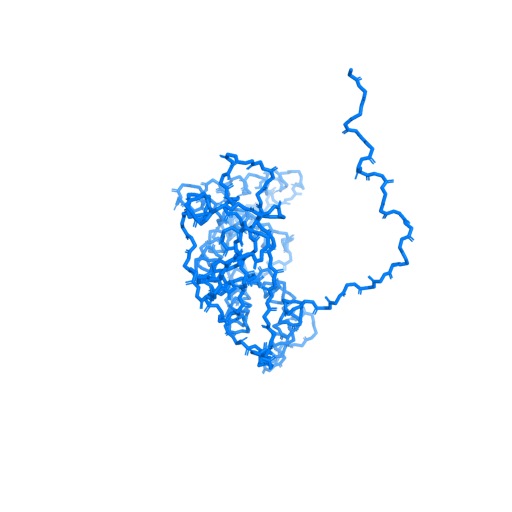.06 189 ARG A O 1
ATOM 1503 N N . THR A 1 190 ? 24.979 9.654 -25.937 1.00 77.06 190 THR A N 1
ATOM 1504 C CA . THR A 1 190 ? 25.589 9.697 -24.605 1.00 77.06 190 THR A CA 1
ATOM 1505 C C . THR A 1 190 ? 25.540 11.090 -23.984 1.00 77.06 190 THR A C 1
ATOM 1507 O O . THR A 1 190 ? 25.416 11.196 -22.770 1.00 77.06 190 THR A O 1
ATOM 1510 N N . ARG A 1 191 ? 25.563 12.155 -24.801 1.00 74.00 191 ARG A N 1
ATOM 1511 C CA . ARG A 1 191 ? 25.384 13.547 -24.345 1.00 74.00 191 ARG A CA 1
ATOM 1512 C C . ARG A 1 191 ? 24.019 13.780 -23.683 1.00 74.00 191 ARG A C 1
ATOM 1514 O O . ARG A 1 191 ? 23.927 1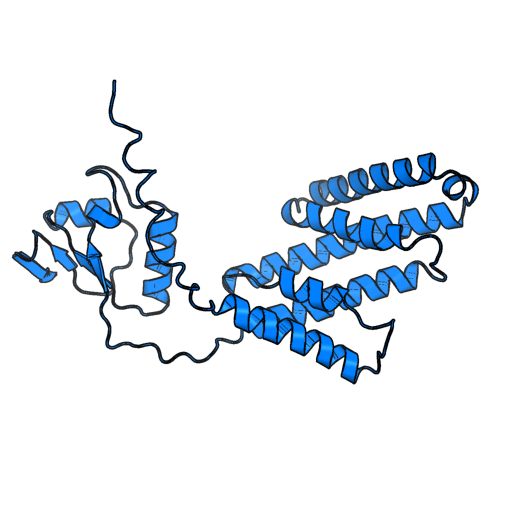4.588 -22.769 1.00 74.00 191 ARG A O 1
ATOM 1521 N N . ASP A 1 192 ? 22.983 13.063 -24.118 1.00 73.19 192 ASP A N 1
ATOM 1522 C CA . ASP A 1 192 ? 21.627 13.211 -23.574 1.00 73.19 192 ASP A CA 1
ATOM 1523 C C . ASP A 1 192 ? 21.464 12.447 -22.238 1.00 73.19 192 ASP A C 1
ATOM 1525 O O . ASP A 1 192 ? 20.555 12.728 -21.460 1.00 73.19 192 ASP A O 1
ATOM 1529 N N . LEU A 1 193 ? 22.367 11.500 -21.946 1.00 73.62 193 LEU A N 1
ATOM 1530 C CA . LEU A 1 193 ? 22.392 10.701 -20.712 1.00 73.62 193 LEU A CA 1
ATOM 1531 C C . LEU A 1 193 ? 23.361 11.246 -19.654 1.00 73.62 193 LEU A C 1
ATOM 1533 O O . LEU A 1 193 ? 23.195 10.975 -18.463 1.00 73.62 193 LEU A O 1
ATOM 1537 N N . VAL A 1 194 ? 24.388 11.973 -20.092 1.00 72.00 194 VAL A N 1
ATOM 1538 C CA . VAL A 1 194 ? 25.496 12.438 -19.262 1.00 72.00 194 VAL A CA 1
ATOM 1539 C C . VAL A 1 194 ? 25.713 13.934 -19.522 1.00 72.00 194 VAL A C 1
ATOM 1541 O O . VAL A 1 194 ? 26.162 14.298 -20.610 1.00 72.00 194 VAL A O 1
ATOM 1544 N N . PRO A 1 195 ? 25.417 14.813 -18.546 1.00 65.38 195 PRO A N 1
ATOM 1545 C CA . PRO A 1 195 ? 25.479 16.259 -18.748 1.00 65.38 195 PRO A CA 1
ATOM 1546 C C . PRO A 1 195 ? 26.912 16.799 -18.859 1.00 65.38 195 PRO A C 1
ATOM 1548 O O . PRO A 1 195 ? 27.104 17.862 -19.446 1.00 65.38 195 PRO A O 1
ATOM 1551 N N . ASP A 1 196 ? 27.913 16.095 -18.315 1.00 66.50 196 ASP A N 1
ATOM 1552 C CA . ASP A 1 196 ? 29.304 16.556 -18.295 1.00 66.50 196 ASP A CA 1
ATOM 1553 C C . ASP A 1 196 ? 30.310 15.456 -18.672 1.00 66.50 196 ASP A C 1
ATOM 1555 O O . ASP A 1 196 ? 30.126 14.283 -18.345 1.00 66.50 196 ASP A O 1
ATOM 1559 N N . ARG A 1 197 ? 31.425 15.830 -19.313 1.00 58.44 197 ARG A N 1
ATOM 1560 C CA . ARG A 1 197 ? 32.435 14.896 -19.853 1.00 58.44 197 ARG A CA 1
ATOM 1561 C C . ARG A 1 197 ? 33.031 13.958 -18.799 1.00 58.44 197 ARG A C 1
ATOM 1563 O O . ARG A 1 197 ? 33.420 12.848 -19.137 1.00 58.44 197 ARG A O 1
ATOM 1570 N N . PHE A 1 198 ? 33.060 14.355 -17.533 1.00 58.81 198 PHE A N 1
ATOM 1571 C CA . PHE A 1 198 ? 33.619 13.546 -16.442 1.00 58.81 198 PHE A CA 1
ATOM 1572 C C . PHE A 1 198 ? 32.560 12.962 -15.502 1.00 58.81 198 PHE A C 1
ATOM 1574 O O . PHE A 1 198 ? 32.905 12.352 -14.494 1.00 58.81 198 PHE A O 1
ATOM 1581 N N . SER A 1 199 ? 31.275 13.158 -15.804 1.00 65.50 199 SER A N 1
ATOM 1582 C CA . SER A 1 199 ? 30.196 12.612 -14.984 1.00 65.50 199 SER A CA 1
ATOM 1583 C C . SER A 1 199 ? 29.836 11.191 -15.411 1.00 65.50 199 SER A C 1
ATOM 1585 O O . SER A 1 199 ? 29.848 10.854 -16.593 1.00 65.50 199 SER A O 1
ATOM 1587 N N . HIS A 1 200 ? 29.519 10.349 -14.431 1.00 68.50 200 HIS A N 1
ATOM 1588 C CA . HIS A 1 200 ? 28.887 9.058 -14.678 1.00 68.50 200 HIS A CA 1
ATOM 1589 C C . HIS A 1 200 ? 27.388 9.249 -14.921 1.00 68.50 200 HIS A C 1
ATOM 1591 O O . HIS A 1 200 ? 26.800 10.263 -14.533 1.00 68.50 200 HIS A O 1
ATOM 1597 N N . ILE A 1 201 ? 26.755 8.253 -15.537 1.00 73.25 201 ILE A N 1
ATOM 1598 C CA . ILE A 1 201 ? 25.299 8.231 -15.683 1.00 73.25 201 ILE A CA 1
ATOM 1599 C C . ILE A 1 201 ? 24.636 8.290 -14.305 1.00 73.25 201 ILE A C 1
ATOM 1601 O O . ILE A 1 201 ? 25.072 7.630 -13.359 1.00 73.25 201 ILE A O 1
ATOM 1605 N N . SER A 1 202 ? 23.548 9.056 -14.202 1.00 74.75 202 SER A N 1
ATOM 1606 C CA . SER A 1 202 ? 22.764 9.105 -12.969 1.00 74.75 202 SER A CA 1
ATOM 1607 C C . SER A 1 202 ? 22.239 7.706 -12.596 1.00 74.75 202 SER A C 1
ATOM 1609 O O . SER A 1 202 ? 21.803 6.961 -13.478 1.00 74.75 202 SER A O 1
ATOM 1611 N N . PRO A 1 203 ? 22.205 7.330 -11.304 1.00 73.88 203 PRO A N 1
ATOM 1612 C CA . PRO A 1 203 ? 21.715 6.013 -10.882 1.00 73.88 203 PRO A CA 1
ATOM 1613 C C . PRO A 1 203 ? 20.320 5.680 -11.430 1.00 73.88 203 PRO A C 1
ATOM 1615 O O . PRO A 1 203 ? 20.050 4.542 -11.807 1.00 73.88 203 PRO A O 1
ATOM 1618 N N . THR A 1 204 ? 19.453 6.689 -11.551 1.00 70.94 204 THR A N 1
ATOM 1619 C CA . THR A 1 204 ? 18.102 6.560 -12.107 1.00 70.94 204 THR A CA 1
ATOM 1620 C C . THR A 1 204 ? 18.117 6.217 -13.594 1.00 70.94 204 THR A C 1
ATOM 1622 O O . THR A 1 204 ? 17.426 5.288 -14.013 1.00 70.94 204 THR A O 1
ATOM 1625 N N . ALA A 1 205 ? 18.914 6.930 -14.396 1.00 74.69 205 ALA A N 1
ATOM 1626 C CA . ALA A 1 205 ? 19.037 6.651 -15.824 1.00 74.69 205 ALA A CA 1
ATOM 1627 C C . ALA A 1 205 ? 19.689 5.283 -16.062 1.00 74.69 205 ALA A C 1
ATOM 1629 O O . ALA A 1 205 ? 19.239 4.535 -16.925 1.00 74.69 205 ALA A O 1
ATOM 1630 N N . LEU A 1 206 ? 20.680 4.907 -15.247 1.00 78.00 206 LEU A N 1
ATOM 1631 C CA . LEU A 1 206 ? 21.310 3.589 -15.305 1.00 78.00 206 LEU A CA 1
ATOM 1632 C C . LEU A 1 206 ? 20.312 2.472 -14.968 1.00 78.00 206 LEU A C 1
ATOM 1634 O O . LEU A 1 206 ? 20.256 1.466 -15.676 1.00 78.00 206 LEU A O 1
ATOM 1638 N N . PHE A 1 207 ? 19.490 2.648 -13.928 1.00 77.38 207 PHE A N 1
ATOM 1639 C CA . PHE A 1 207 ? 18.437 1.694 -13.576 1.00 77.38 207 PHE A CA 1
ATOM 1640 C C . PHE A 1 207 ? 17.405 1.549 -14.700 1.00 77.38 207 PHE A C 1
ATOM 1642 O O . PHE A 1 207 ? 17.075 0.427 -15.077 1.00 77.38 207 PHE A O 1
ATOM 1649 N N . GLN A 1 208 ? 16.935 2.660 -15.277 1.00 75.00 208 GLN A N 1
ATOM 1650 C CA . GLN A 1 208 ? 15.981 2.640 -16.389 1.00 75.00 208 GLN A CA 1
ATOM 1651 C C . GLN A 1 208 ? 16.563 1.975 -17.639 1.00 75.00 208 GLN A C 1
ATOM 1653 O O . GLN A 1 208 ? 15.897 1.146 -18.255 1.00 75.00 208 GLN A O 1
ATOM 1658 N N . LEU A 1 209 ? 17.811 2.285 -17.996 1.00 78.75 209 LEU A N 1
ATOM 1659 C CA . LEU A 1 209 ? 18.468 1.695 -19.158 1.00 78.75 209 LEU A CA 1
ATOM 1660 C C . LEU A 1 209 ? 18.652 0.183 -18.973 1.00 78.75 209 LEU A C 1
ATOM 1662 O O . LEU A 1 209 ? 18.308 -0.595 -19.860 1.00 78.75 209 LEU A O 1
ATOM 1666 N N . ASN A 1 210 ? 19.107 -0.246 -17.792 1.00 80.75 210 ASN A N 1
ATOM 1667 C CA . ASN A 1 210 ? 19.225 -1.665 -17.455 1.00 80.75 210 ASN A CA 1
ATOM 1668 C C . ASN A 1 210 ? 17.861 -2.366 -17.403 1.00 80.75 210 ASN A C 1
ATOM 1670 O O . ASN A 1 210 ? 17.751 -3.516 -17.820 1.00 80.75 210 ASN A O 1
ATOM 1674 N N . TYR A 1 211 ? 16.811 -1.690 -16.933 1.00 78.12 211 TYR A N 1
ATOM 1675 C CA . TYR A 1 211 ? 15.446 -2.209 -16.979 1.00 78.12 211 TYR A CA 1
ATOM 1676 C C . TYR A 1 211 ? 14.989 -2.449 -18.425 1.00 78.12 211 TYR A C 1
ATOM 1678 O O . TYR A 1 211 ? 14.468 -3.521 -18.727 1.00 78.12 211 TYR A O 1
ATOM 1686 N N . LEU A 1 212 ? 15.243 -1.499 -19.331 1.00 78.56 212 LEU A N 1
ATOM 1687 C CA . LEU A 1 212 ? 14.898 -1.626 -20.748 1.00 78.56 212 LEU A CA 1
ATOM 1688 C C . LEU A 1 212 ? 15.689 -2.742 -21.442 1.00 78.56 212 LEU A C 1
ATOM 1690 O O . LEU A 1 212 ? 15.091 -3.546 -22.158 1.00 78.56 212 LEU A O 1
ATOM 1694 N N . TYR A 1 213 ? 17.001 -2.841 -21.201 1.00 78.19 213 TYR A N 1
ATOM 1695 C CA . TYR A 1 213 ? 17.816 -3.941 -21.729 1.00 78.19 213 TYR A CA 1
ATOM 1696 C C . TYR A 1 213 ? 17.334 -5.303 -21.215 1.00 78.19 213 TYR A C 1
ATOM 1698 O O . TYR A 1 213 ? 17.176 -6.231 -22.005 1.00 78.19 213 TYR A O 1
ATOM 1706 N N . ASN A 1 214 ? 17.026 -5.421 -19.918 1.00 78.25 214 ASN A N 1
ATOM 1707 C CA . ASN A 1 214 ? 16.494 -6.657 -19.334 1.00 78.25 214 ASN A CA 1
ATOM 1708 C C . ASN A 1 214 ? 15.102 -7.024 -19.872 1.00 78.25 214 ASN A C 1
ATOM 1710 O O . ASN A 1 214 ? 14.773 -8.206 -19.949 1.00 78.25 214 ASN A O 1
ATOM 1714 N N . ASP A 1 215 ? 14.282 -6.042 -20.263 1.00 75.00 215 ASP A N 1
ATOM 1715 C CA . ASP A 1 215 ? 13.005 -6.300 -20.941 1.00 75.00 215 ASP A CA 1
ATOM 1716 C C . ASP A 1 215 ? 13.174 -6.600 -22.450 1.00 75.00 215 ASP A C 1
ATOM 1718 O O . ASP A 1 215 ? 12.194 -6.899 -23.142 1.00 75.00 215 ASP A O 1
ATOM 1722 N N . GLY A 1 216 ? 14.420 -6.598 -22.944 1.00 74.44 216 GLY A N 1
ATOM 1723 C CA . GLY A 1 216 ? 14.820 -7.006 -24.290 1.00 74.44 216 GLY A CA 1
ATOM 1724 C C . GLY A 1 216 ? 14.855 -5.873 -25.323 1.00 74.44 216 GLY A C 1
ATOM 1725 O O . GLY A 1 216 ? 14.874 -6.135 -26.527 1.00 74.44 216 GLY A O 1
ATOM 1726 N N . ALA A 1 217 ? 14.847 -4.611 -24.892 1.00 79.56 217 ALA A N 1
ATOM 1727 C CA . ALA A 1 217 ? 14.951 -3.480 -25.807 1.00 79.56 217 ALA A CA 1
ATOM 1728 C C . ALA A 1 217 ? 16.321 -3.452 -26.510 1.00 79.56 217 ALA A C 1
ATOM 1730 O O . ALA A 1 217 ? 17.369 -3.569 -25.872 1.00 79.56 217 ALA A O 1
ATOM 1731 N N . LYS A 1 218 ? 16.315 -3.235 -27.831 1.00 79.31 218 LYS A N 1
ATOM 1732 C CA . LYS A 1 218 ? 17.524 -2.942 -28.610 1.00 79.31 218 LYS A CA 1
ATOM 1733 C C . LYS A 1 218 ? 17.801 -1.444 -28.516 1.00 79.31 218 LYS A C 1
ATOM 1735 O O . LYS A 1 218 ? 17.094 -0.646 -29.130 1.00 79.31 218 LYS A O 1
ATOM 1740 N N . ILE A 1 219 ? 18.791 -1.065 -27.715 1.00 83.00 219 ILE A N 1
ATOM 1741 C CA . ILE A 1 219 ? 19.209 0.330 -27.546 1.00 83.00 219 ILE A CA 1
ATOM 1742 C C . ILE A 1 219 ? 20.652 0.452 -28.026 1.00 83.00 219 ILE A C 1
ATOM 1744 O O . ILE A 1 219 ? 21.542 -0.183 -27.475 1.00 83.00 219 ILE A O 1
ATOM 1748 N N . CYS A 1 220 ? 20.876 1.257 -29.056 1.00 82.06 220 CYS A N 1
ATOM 1749 C CA . CYS A 1 220 ? 22.197 1.602 -29.555 1.00 82.06 220 CYS A CA 1
ATOM 1750 C C . CYS A 1 220 ? 22.625 2.929 -28.923 1.00 82.06 220 CYS A C 1
ATOM 1752 O O . CYS A 1 220 ? 21.936 3.946 -29.052 1.00 82.06 220 CYS A O 1
ATOM 1754 N N . LEU A 1 221 ? 23.757 2.917 -28.219 1.00 84.44 221 LEU A N 1
ATOM 1755 C CA . LEU A 1 221 ? 24.332 4.133 -27.659 1.00 84.44 221 LEU A CA 1
ATOM 1756 C C . LEU A 1 221 ? 25.254 4.792 -28.686 1.00 84.44 221 LEU A C 1
ATOM 1758 O O . LEU A 1 221 ? 26.119 4.136 -29.266 1.00 84.44 221 LEU A O 1
ATOM 1762 N N . MET A 1 222 ? 25.052 6.092 -28.889 1.00 83.06 222 MET A N 1
ATOM 1763 C CA . MET A 1 222 ? 25.820 6.924 -29.813 1.00 83.06 222 MET A CA 1
ATOM 1764 C C . MET A 1 222 ? 26.715 7.884 -29.036 1.00 83.06 222 MET A C 1
ATOM 1766 O O . MET A 1 222 ? 26.215 8.722 -28.283 1.00 83.06 222 MET A O 1
ATOM 1770 N N . SER A 1 223 ? 28.026 7.793 -29.225 1.00 83.62 223 SER A N 1
ATOM 1771 C CA . SER A 1 223 ? 28.993 8.714 -28.637 1.00 83.62 223 SER A CA 1
ATOM 1772 C C . SER A 1 223 ? 29.782 9.458 -29.701 1.00 83.62 223 SER A C 1
ATOM 1774 O O . SER A 1 223 ? 30.219 8.889 -30.694 1.00 83.62 223 SER A O 1
ATOM 1776 N N . GLU A 1 224 ? 30.034 10.735 -29.448 1.00 82.25 224 GLU A N 1
ATOM 1777 C CA . GLU A 1 224 ? 30.984 11.535 -30.229 1.00 82.25 224 GLU A CA 1
ATOM 1778 C C . GLU A 1 224 ? 32.439 11.222 -29.837 1.00 82.25 224 GLU A C 1
ATOM 1780 O O . GLU A 1 224 ? 33.378 11.583 -30.540 1.00 82.25 224 GLU A O 1
ATOM 1785 N N . HIS A 1 225 ? 32.643 10.544 -28.704 1.00 83.06 225 HIS A N 1
ATOM 1786 C CA . HIS A 1 225 ? 33.966 10.248 -28.168 1.00 83.06 225 HIS A CA 1
ATOM 1787 C C . HIS A 1 225 ? 34.498 8.893 -28.646 1.00 83.06 225 HIS A C 1
ATOM 1789 O O . HIS A 1 225 ? 33.760 8.037 -29.138 1.00 83.06 225 HIS A O 1
ATOM 1795 N N . ALA A 1 226 ? 35.805 8.698 -28.463 1.00 84.31 226 ALA A N 1
ATOM 1796 C CA . ALA A 1 226 ? 36.482 7.439 -28.745 1.00 84.31 226 ALA A CA 1
ATOM 1797 C C . ALA A 1 226 ? 35.971 6.288 -27.844 1.00 84.31 226 ALA A C 1
ATOM 1799 O O . ALA A 1 226 ? 35.592 6.539 -26.692 1.00 84.31 226 ALA A O 1
ATOM 1800 N N . PRO A 1 227 ? 36.045 5.022 -28.306 1.00 80.88 227 PRO A N 1
ATOM 1801 C CA . PRO A 1 227 ? 35.569 3.847 -27.564 1.00 80.88 227 PRO A CA 1
ATOM 1802 C C . PRO A 1 227 ? 36.081 3.751 -26.125 1.00 80.88 227 PRO A C 1
ATOM 1804 O O . PRO A 1 227 ? 35.319 3.465 -25.206 1.00 80.88 227 PRO A O 1
ATOM 1807 N N . ALA A 1 228 ? 37.368 4.036 -25.908 1.00 79.94 228 ALA A N 1
ATOM 1808 C CA . ALA A 1 228 ? 37.985 3.966 -24.585 1.00 79.94 228 ALA A CA 1
ATOM 1809 C C . ALA A 1 228 ? 37.331 4.929 -23.578 1.00 79.94 228 ALA A C 1
ATOM 1811 O O . ALA A 1 228 ? 37.156 4.592 -22.410 1.00 79.94 228 ALA A O 1
ATOM 1812 N N . PHE A 1 229 ? 36.929 6.113 -24.041 1.00 77.31 229 PHE A N 1
ATOM 1813 C CA . PHE A 1 229 ? 36.273 7.115 -23.207 1.00 77.31 229 PHE A CA 1
ATOM 1814 C C . PHE A 1 229 ? 34.816 6.744 -22.916 1.00 77.31 229 PHE A C 1
ATOM 1816 O O . PHE A 1 229 ? 34.352 6.866 -21.783 1.00 77.31 229 PHE A O 1
ATOM 1823 N N . PHE A 1 230 ? 34.113 6.220 -23.922 1.00 77.12 230 PHE A N 1
ATOM 1824 C CA . PHE A 1 230 ? 32.758 5.698 -23.770 1.00 77.12 230 PHE A CA 1
ATOM 1825 C C . PHE A 1 230 ? 32.693 4.574 -22.725 1.00 77.12 230 PHE A C 1
ATOM 1827 O O . PHE A 1 230 ? 31.858 4.616 -21.823 1.00 77.12 230 PHE A O 1
ATOM 1834 N N . MET A 1 231 ? 33.617 3.611 -22.795 1.00 76.44 231 MET A N 1
ATOM 1835 C CA . MET A 1 231 ? 33.691 2.487 -21.854 1.00 76.44 231 MET A CA 1
ATOM 1836 C C . MET A 1 231 ? 33.915 2.943 -20.404 1.00 76.44 231 MET A C 1
ATOM 1838 O O . MET A 1 231 ? 33.398 2.322 -19.477 1.00 76.44 231 MET A O 1
ATOM 1842 N N . LEU A 1 232 ? 34.640 4.048 -20.201 1.00 76.75 232 LEU A N 1
ATOM 1843 C CA . LEU A 1 232 ? 34.869 4.634 -18.880 1.00 76.75 232 LEU A CA 1
ATOM 1844 C C . LEU A 1 232 ? 33.578 5.249 -18.304 1.00 76.75 232 LEU A C 1
ATOM 1846 O O . LEU A 1 232 ? 33.216 4.985 -17.154 1.00 76.75 232 LEU A O 1
ATOM 1850 N N . GLN A 1 233 ? 32.857 6.030 -19.117 1.00 72.75 233 GLN A N 1
ATOM 1851 C CA . GLN A 1 233 ? 31.608 6.696 -18.720 1.00 72.75 233 GLN A CA 1
ATOM 1852 C C . GLN A 1 233 ? 30.448 5.712 -18.505 1.00 72.75 233 GLN A C 1
ATOM 1854 O O . GLN A 1 233 ? 29.608 5.925 -17.632 1.00 72.75 233 GLN A O 1
ATOM 1859 N N . MET A 1 234 ? 30.416 4.633 -19.290 1.00 70.81 234 MET A N 1
ATOM 1860 C CA . MET A 1 234 ? 29.343 3.630 -19.326 1.00 70.81 234 MET A CA 1
ATOM 1861 C C . MET A 1 234 ? 29.650 2.387 -18.478 1.00 70.81 234 MET A C 1
ATOM 1863 O O . MET A 1 234 ? 28.995 1.349 -18.623 1.00 70.81 234 MET A O 1
ATOM 1867 N N . SER A 1 235 ? 30.639 2.477 -17.584 1.00 65.88 235 SER A N 1
ATOM 1868 C CA . SER A 1 235 ? 31.017 1.394 -16.679 1.00 65.88 235 SER A CA 1
ATOM 1869 C C . SER A 1 235 ? 29.834 1.022 -15.766 1.00 65.88 235 SER A C 1
ATOM 1871 O O . SER A 1 235 ? 29.458 1.757 -14.859 1.00 65.88 235 SER A O 1
ATOM 1873 N N . GLY A 1 236 ? 29.188 -0.116 -16.054 1.00 64.88 236 GLY A N 1
ATOM 1874 C CA . GLY A 1 236 ? 28.016 -0.617 -15.317 1.00 64.88 236 GLY A CA 1
ATOM 1875 C C . GLY A 1 236 ? 26.780 -0.940 -16.166 1.00 64.88 236 GLY A C 1
ATOM 1876 O O . GLY A 1 236 ? 25.826 -1.520 -15.642 1.00 64.88 236 GLY A O 1
ATOM 1877 N N . ILE A 1 237 ? 26.781 -0.625 -17.466 1.00 67.81 237 ILE A N 1
ATOM 1878 C CA . ILE A 1 237 ? 25.712 -1.038 -18.389 1.00 67.81 237 ILE A CA 1
ATOM 1879 C C . ILE A 1 237 ? 26.083 -2.360 -19.062 1.00 67.81 237 ILE A C 1
ATOM 1881 O O . ILE A 1 237 ? 27.171 -2.511 -19.616 1.00 67.81 237 ILE A O 1
ATOM 1885 N N . ARG A 1 238 ? 25.152 -3.320 -19.064 1.00 64.69 238 ARG A N 1
ATOM 1886 C CA . ARG A 1 238 ? 25.271 -4.544 -19.870 1.00 64.69 238 ARG A CA 1
ATOM 1887 C C . ARG A 1 238 ? 24.810 -4.264 -21.295 1.00 64.69 238 ARG A C 1
ATOM 1889 O O . ARG A 1 238 ? 23.635 -4.406 -21.628 1.00 64.69 238 ARG A O 1
ATOM 1896 N N . LEU A 1 239 ? 25.745 -3.821 -22.122 1.00 67.38 239 LEU A N 1
ATOM 1897 C CA . LEU A 1 239 ? 25.485 -3.472 -23.514 1.00 67.38 239 LEU A CA 1
ATOM 1898 C C . LEU A 1 239 ? 25.150 -4.744 -24.296 1.00 67.38 239 LEU A C 1
ATOM 1900 O O . LEU A 1 239 ? 25.939 -5.682 -24.335 1.00 67.38 239 LEU A O 1
ATOM 1904 N N . SER A 1 240 ? 23.947 -4.782 -24.868 1.00 60.22 240 SER A N 1
ATOM 1905 C CA . SER A 1 240 ? 23.425 -5.943 -25.609 1.00 60.22 240 SER A CA 1
ATOM 1906 C C . SER A 1 240 ? 23.286 -5.674 -27.114 1.00 60.22 240 SER A C 1
ATOM 1908 O O . SER A 1 240 ? 22.813 -6.529 -27.856 1.00 60.22 240 SER A O 1
ATOM 1910 N N . ALA A 1 241 ? 23.660 -4.475 -27.565 1.00 68.44 241 ALA A N 1
ATOM 1911 C CA . ALA A 1 241 ? 23.509 -3.996 -28.933 1.00 68.44 241 ALA A CA 1
ATOM 1912 C C . ALA A 1 241 ? 24.773 -3.233 -29.371 1.00 68.44 241 ALA A C 1
ATOM 1914 O O . ALA A 1 241 ? 25.495 -2.731 -28.500 1.00 68.44 241 ALA A O 1
ATOM 1915 N N . PRO A 1 242 ? 25.034 -3.143 -30.690 1.00 71.19 242 PRO A N 1
ATOM 1916 C CA . PRO A 1 242 ? 26.204 -2.451 -31.207 1.00 71.19 242 PRO A CA 1
ATOM 1917 C C . PRO A 1 242 ? 26.201 -0.973 -30.810 1.00 71.19 242 PRO A C 1
ATOM 1919 O O . PRO A 1 242 ? 25.145 -0.347 -30.687 1.00 71.19 242 PRO A O 1
ATOM 1922 N N . GLN A 1 243 ? 27.386 -0.423 -30.598 1.00 79.88 243 GLN A N 1
ATOM 1923 C CA . GLN A 1 243 ? 27.642 0.944 -30.169 1.00 79.88 243 GLN A CA 1
ATOM 1924 C C . GLN A 1 243 ? 28.186 1.739 -31.341 1.00 79.88 243 GLN A C 1
ATOM 1926 O O . GLN A 1 243 ? 29.056 1.265 -32.064 1.00 79.88 243 GLN A O 1
ATOM 1931 N N . ILE A 1 244 ? 27.711 2.968 -31.499 1.00 83.50 244 ILE A N 1
ATOM 1932 C CA . ILE A 1 244 ? 28.235 3.896 -32.495 1.00 83.50 244 ILE A CA 1
ATOM 1933 C C . ILE A 1 244 ? 29.099 4.911 -31.757 1.00 83.50 244 ILE A C 1
ATOM 1935 O O . ILE A 1 244 ? 28.632 5.592 -30.847 1.00 83.50 244 ILE A O 1
ATOM 1939 N N . VAL A 1 245 ? 30.364 5.015 -32.133 1.00 84.44 245 VAL A N 1
ATOM 1940 C CA . VAL A 1 245 ? 31.334 5.923 -31.507 1.00 84.44 245 VAL A CA 1
ATOM 1941 C C . VAL A 1 245 ? 31.932 6.866 -32.540 1.00 84.44 245 VAL A C 1
ATOM 1943 O O . VAL A 1 245 ? 31.803 6.642 -33.747 1.00 84.44 245 VAL A O 1
ATOM 1946 N N . MET A 1 246 ? 32.621 7.903 -32.059 1.00 84.31 246 MET A N 1
ATOM 1947 C CA . MET A 1 246 ? 33.288 8.890 -32.910 1.00 84.31 246 MET A CA 1
ATOM 1948 C C . MET A 1 246 ? 32.336 9.470 -33.966 1.00 84.31 246 MET A C 1
ATOM 1950 O O . MET A 1 246 ? 32.683 9.567 -35.140 1.00 84.31 246 MET A O 1
ATOM 1954 N N . ASP A 1 247 ? 31.111 9.787 -33.540 1.00 82.44 247 ASP A N 1
ATOM 1955 C CA . ASP A 1 247 ? 30.073 10.405 -34.374 1.00 82.44 247 ASP A CA 1
ATOM 1956 C C . ASP A 1 247 ? 29.719 9.595 -35.640 1.00 82.44 247 ASP A C 1
ATOM 1958 O O . ASP A 1 247 ? 29.458 10.137 -36.710 1.00 82.44 247 ASP A O 1
ATOM 1962 N N . GLY A 1 248 ? 29.737 8.260 -35.531 1.00 81.56 248 GLY A N 1
ATOM 1963 C CA . GLY A 1 248 ? 29.423 7.368 -36.653 1.00 81.56 248 GLY A CA 1
ATOM 1964 C C . GLY A 1 248 ? 30.636 6.773 -37.356 1.00 81.56 248 GLY A C 1
ATOM 1965 O O . GLY A 1 248 ? 30.462 5.898 -38.201 1.00 81.56 248 GLY A O 1
ATOM 1966 N N . ALA A 1 249 ? 31.855 7.196 -37.010 1.00 82.88 249 ALA A N 1
ATOM 1967 C CA . ALA A 1 249 ? 33.062 6.722 -37.683 1.00 82.88 249 ALA A CA 1
ATOM 1968 C C . ALA A 1 249 ? 33.423 5.263 -37.352 1.00 82.88 249 ALA A C 1
ATOM 1970 O O . ALA A 1 249 ? 34.127 4.623 -38.133 1.00 82.88 249 ALA A O 1
ATOM 1971 N N . ALA A 1 250 ? 32.950 4.721 -36.224 1.00 81.06 250 ALA A N 1
ATOM 1972 C CA . ALA A 1 250 ? 33.133 3.309 -35.897 1.00 81.06 250 ALA A CA 1
ATOM 1973 C C . ALA A 1 250 ? 31.915 2.707 -35.180 1.00 81.06 250 ALA A C 1
ATOM 1975 O O . ALA A 1 250 ? 31.209 3.386 -34.430 1.00 81.06 250 ALA A O 1
ATOM 1976 N N . ILE A 1 251 ? 31.696 1.411 -35.421 1.00 82.75 251 ILE A N 1
ATOM 1977 C CA . ILE A 1 251 ? 30.637 0.599 -34.815 1.00 82.75 251 ILE A CA 1
ATOM 1978 C C . ILE A 1 251 ? 31.291 -0.610 -34.141 1.00 82.75 251 ILE A C 1
ATOM 1980 O O . ILE A 1 251 ? 32.102 -1.284 -34.777 1.00 82.75 251 ILE A O 1
ATOM 1984 N N . TYR A 1 252 ? 30.945 -0.866 -32.879 1.00 70.12 252 TYR A N 1
ATOM 1985 C CA . TYR A 1 252 ? 31.461 -1.977 -32.066 1.00 70.12 252 TYR A CA 1
ATOM 1986 C C . TYR A 1 252 ? 30.340 -2.846 -31.516 1.00 70.12 252 TYR A C 1
ATOM 1988 O O . TYR A 1 252 ? 29.300 -2.268 -31.135 1.00 70.12 252 TYR A O 1
#

Solvent-accessible surface area (backbone atoms only — not comparable to full-atom values): 14267 Å² total; per-residue (Å²): 145,86,88,89,69,80,86,78,80,81,79,84,84,68,81,89,71,80,75,79,88,51,71,66,58,58,44,37,55,50,23,30,51,50,41,54,49,55,42,49,73,73,63,45,63,76,90,66,51,65,62,62,17,29,54,32,12,50,73,50,57,58,98,48,68,86,56,44,62,64,51,49,50,35,48,54,53,11,42,51,49,4,33,51,52,21,40,53,51,51,52,52,38,66,78,37,51,76,52,57,71,40,66,68,55,37,52,52,50,51,54,51,47,37,51,50,25,31,50,52,27,45,73,71,72,35,61,88,16,12,66,52,4,27,52,42,18,48,62,56,50,64,49,59,85,81,60,91,50,60,68,58,53,43,51,50,52,53,48,29,47,48,54,10,39,53,45,15,49,53,46,57,66,53,73,77,89,66,87,75,68,82,87,55,70,45,80,44,49,46,68,83,60,26,93,44,98,86,46,62,56,47,70,66,60,49,50,52,52,51,50,40,44,74,75,65,53,46,54,29,47,35,31,71,47,53,66,74,59,49,54,64,46,50,67,86,65,83,79,87,44,58,32,33,20,46,72,67,78,41,76,88

Foldseek 3Di:
DDPDPPPPPDDDPDDPDPDDDDPLNVLLVVLLVVLQVVVVVVVDDDPSRPPLLSVLLNVLRDPDLVCSVVVLVLLLVLLVLLLVLLLVLVVVCVVPVVQVVDPVSLVVSLVVSLVVSLVVCVVVVSNVSNVSSNVNNCVLNVCPPVDPDSVVSSVVSSVSNVNSSVSSSVSNPDDDDDPPPQVDEAEAEVCVQAVDLPDAGDPVSQVVQQVCVVVPHHYEYEELADPVSVCVRDVNHPHPYWYAYNRNPDID

Radius of gyration: 26.12 Å; Cα contacts (8 Å, |Δi|>4): 270; chains: 1; bounding box: 64×50×68 Å

pLDDT: mean 78.6, std 13.1, range [34.78, 94.5]

Sequence (252 aa):
MRNRFSHIIRQSDEPWVLPHLGQRIVKTTVAVFLCLMFYYLRGYRGQDMPTEAAITAIICMQPYVRDTGEYALNRFIGTIIGALWGLLLLLLLNDFPLLGANMLVLYLMMAAGVLLSLYSAVILRMPDASGLASIVFLCIVIAFPDIEEPLRQAAHRLLDVFVGTTIATVVNVVRLPRSKRWDLCFFVRTRDLVPDRFSHISPTALFQLNYLYNDGAKICLMSEHAPAFFMLQMSGIRLSAPQIVMDGAAIY

Mean predicted aligned error: 13.21 Å

Nearest PDB structures (foldseek):
  7vq7-assembly1_B  TM=7.121E-01  e=2.210E-03  Arabidopsis thaliana
  8hiw-assembly1_A  TM=7.175E-01  e=7.409E-02  Arabidopsis thaliana
  8dyu-assembly1_A  TM=1.660E-01  e=7.961E-01  Homo sapiens